Protein AF-A0AB36YSR2-F1 (afdb_monomer)

Nearest PDB structures (foldseek):
  7z7d-assembly1_F  TM=4.785E-01  e=8.555E-01  Gallus gallus
  3l5n-assembly1_B  TM=2.826E-01  e=1.260E+00  Homo sapiens

Radius of gyration: 44.87 Å; Cα contacts (8 Å, |Δi|>4): 237; chains: 1; bounding box: 98×58×146 Å

Solvent-accessible surface area (backbone atoms only — not comparable to full-atom values): 12487 Å² total; per-residue (Å²): 136,84,84,82,81,83,81,80,78,77,68,83,70,73,77,80,57,42,36,63,86,79,64,37,75,45,64,47,78,45,74,78,59,90,46,21,10,30,32,33,28,60,28,69,78,49,101,89,40,59,62,61,50,68,41,54,77,7,55,46,88,59,96,82,50,94,54,32,7,42,68,47,7,48,52,47,35,35,53,49,20,56,33,56,59,76,77,62,57,33,32,38,37,32,48,87,89,59,92,59,78,45,78,40,76,46,69,69,59,46,55,50,39,41,74,74,65,25,55,67,48,79,36,50,83,54,69,56,67,68,57,54,54,48,51,50,52,53,50,50,52,51,54,51,50,51,52,52,51,55,48,54,52,51,57,50,48,53,50,52,53,53,53,51,50,54,49,52,52,51,52,56,50,50,50,52,51,52,52,54,53,48,48,50,68,78,44,52,67,67,62,55,52,53,49,50,52,50,53,51,52,53,54,54,62,64,60,67,77,75,69,82,87,85,79,132

Mean predicted aligned error: 15.93 Å

Secondary structure (DSSP, 8-state):
-------------PPPPPPTTT----EEEEE-SSSEEEEEE--EEETTEE--PBPPPEEPSSTT-SSTTHHHHHHHHHHHHHHT-S--SEEEEE-TT-SPPEEES-HHHHHHHHHTT-EEEEE-S---HHHHHHHHHHHHHHHHHHHHHHHHHHHHHHHHHHHHHHHHHHHHHHHHHHHHHHHHHHS-HHHHHHHHHHHHHHHHHHHTT-------

Structure (mmCIF, N/CA/C/O backbone):
data_AF-A0AB36YSR2-F1
#
_entry.id   AF-A0AB36YSR2-F1
#
loop_
_atom_site.group_PDB
_atom_site.id
_atom_site.type_symbol
_atom_site.label_atom_id
_atom_site.label_alt_id
_atom_site.label_comp_id
_atom_site.label_asym_id
_atom_site.label_entity_id
_atom_site.label_seq_id
_atom_site.pdbx_PDB_ins_code
_atom_site.Cartn_x
_atom_site.Cartn_y
_atom_site.Cartn_z
_atom_site.occupancy
_atom_site.B_iso_or_equiv
_atom_site.auth_seq_id
_atom_site.auth_comp_id
_atom_site.auth_asym_id
_atom_site.auth_atom_id
_atom_site.pdbx_PDB_model_num
ATOM 1 N N . MET A 1 1 ? -13.433 -7.472 73.795 1.00 44.16 1 MET A N 1
ATOM 2 C CA . MET A 1 1 ? -13.263 -6.481 72.716 1.00 44.16 1 MET A CA 1
ATOM 3 C C . MET A 1 1 ? -13.155 -7.235 71.404 1.00 44.16 1 MET A C 1
ATOM 5 O O . MET A 1 1 ? -12.189 -7.974 71.264 1.00 44.16 1 MET A O 1
ATOM 9 N N . PRO A 1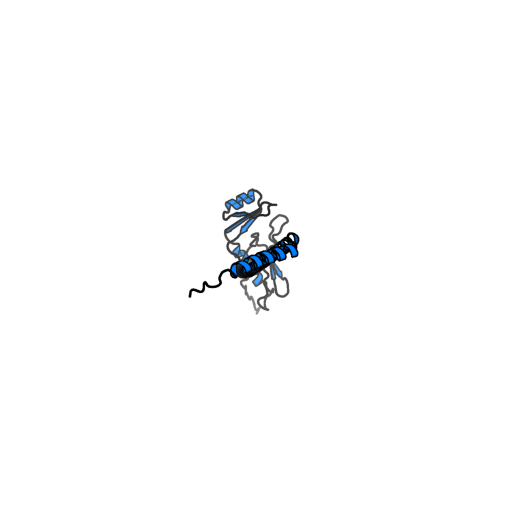 2 ? -14.131 -7.139 70.493 1.00 43.00 2 PRO A N 1
ATOM 10 C CA . PRO A 1 2 ? -13.959 -7.594 69.122 1.00 43.00 2 PRO A CA 1
ATOM 11 C C . PRO A 1 2 ? -13.411 -6.433 68.286 1.00 43.00 2 PRO A C 1
ATOM 13 O O . PRO A 1 2 ? -14.012 -5.363 68.234 1.00 43.00 2 PRO A O 1
ATOM 16 N N . THR A 1 3 ? -12.249 -6.624 67.673 1.00 39.53 3 THR A N 1
ATOM 17 C CA . THR A 1 3 ? -11.673 -5.691 66.702 1.00 39.53 3 THR A CA 1
ATOM 18 C C . THR A 1 3 ? -12.381 -5.877 65.365 1.00 39.53 3 THR A C 1
ATOM 20 O O . THR A 1 3 ? -12.126 -6.832 64.636 1.00 39.53 3 THR A O 1
ATOM 23 N N . GLU A 1 4 ? -13.290 -4.959 65.048 1.00 39.25 4 GLU A N 1
ATOM 24 C CA . GLU A 1 4 ? -13.809 -4.777 63.697 1.00 39.25 4 GLU A CA 1
ATOM 25 C C . GLU A 1 4 ? -12.696 -4.169 62.839 1.00 39.25 4 GLU A C 1
ATOM 27 O O . GLU A 1 4 ? -12.363 -2.996 62.980 1.00 39.25 4 GLU A O 1
ATOM 32 N N . ASN A 1 5 ? -12.097 -4.967 61.956 1.00 40.00 5 ASN A N 1
ATOM 33 C CA . ASN A 1 5 ? -11.219 -4.451 60.911 1.00 40.00 5 ASN A CA 1
ATOM 34 C C . ASN A 1 5 ? -11.971 -4.504 59.581 1.00 40.00 5 ASN A C 1
ATOM 36 O O . ASN A 1 5 ? -11.771 -5.391 58.754 1.00 40.00 5 ASN A O 1
ATOM 40 N N . ARG A 1 6 ? -12.914 -3.575 59.411 1.00 45.41 6 ARG A N 1
ATOM 41 C CA . ARG A 1 6 ? -13.623 -3.365 58.147 1.00 45.41 6 ARG A CA 1
ATOM 42 C C . ARG A 1 6 ? -12.824 -2.368 57.310 1.00 45.41 6 ARG A C 1
ATOM 44 O O . ARG A 1 6 ? -13.206 -1.209 57.176 1.00 45.41 6 ARG A O 1
ATOM 51 N N . SER A 1 7 ? -11.687 -2.821 56.783 1.00 40.12 7 SER A N 1
ATOM 52 C CA . SER A 1 7 ? -10.905 -2.045 55.819 1.00 40.12 7 SER A CA 1
ATOM 53 C C . SER A 1 7 ? -11.664 -2.021 54.491 1.00 40.12 7 SER A C 1
ATOM 55 O O . SER A 1 7 ? -11.632 -2.976 53.722 1.00 40.12 7 SER A O 1
ATOM 57 N N . SER A 1 8 ? -12.436 -0.957 54.275 1.00 50.22 8 SER A N 1
ATOM 58 C CA . SER A 1 8 ? -13.163 -0.702 53.030 1.00 50.22 8 SER A CA 1
ATOM 59 C C . SER A 1 8 ? -12.263 0.112 52.103 1.00 50.22 8 SER A C 1
ATOM 61 O O . SER A 1 8 ? -12.487 1.302 51.912 1.00 50.22 8 SER A O 1
ATOM 63 N N . ASN A 1 9 ? -11.222 -0.520 51.561 1.00 38.12 9 ASN A N 1
ATOM 64 C CA . ASN A 1 9 ? -10.514 0.008 50.398 1.00 38.12 9 ASN A CA 1
ATOM 65 C C . ASN A 1 9 ? -11.194 -0.553 49.152 1.00 38.12 9 ASN A C 1
ATOM 67 O O . ASN A 1 9 ? -10.730 -1.512 48.545 1.00 38.12 9 ASN A O 1
ATOM 71 N N . THR A 1 10 ? -12.333 0.035 48.798 1.00 41.19 10 THR A N 1
ATOM 72 C CA . THR A 1 10 ? -12.874 -0.091 47.447 1.00 41.19 10 THR A CA 1
ATOM 73 C C . THR A 1 10 ? -12.000 0.788 46.557 1.00 41.19 10 THR A C 1
ATOM 75 O O . THR A 1 10 ? -12.311 1.955 46.319 1.00 41.19 10 THR A O 1
ATOM 78 N N . GLU A 1 11 ? -10.843 0.264 46.151 1.00 43.44 11 GLU A N 1
ATOM 79 C CA . GLU A 1 11 ? -10.101 0.824 45.027 1.00 43.44 11 GLU A CA 1
ATOM 80 C C . GLU A 1 11 ? -11.072 0.947 43.853 1.00 43.44 11 GLU A C 1
ATOM 82 O O . GLU A 1 11 ? -11.851 0.033 43.572 1.00 43.44 11 GLU A O 1
ATOM 87 N N . MET A 1 12 ? -11.089 2.119 43.221 1.00 37.69 12 MET A N 1
ATOM 88 C CA . MET A 1 12 ? -11.917 2.395 42.055 1.00 37.69 12 MET A CA 1
ATOM 89 C C . MET A 1 12 ? -11.403 1.571 40.872 1.00 37.69 12 MET A C 1
ATOM 91 O O . MET A 1 12 ? -10.732 2.089 39.981 1.00 37.69 12 MET A O 1
ATOM 95 N N . VAL A 1 13 ? -11.716 0.278 40.859 1.00 51.97 13 VAL A N 1
ATOM 96 C CA . VAL A 1 13 ? -11.669 -0.529 39.649 1.00 51.97 13 VAL A CA 1
ATOM 97 C C . VAL A 1 13 ? -12.640 0.147 38.696 1.00 51.97 13 VAL A C 1
ATOM 99 O O . VAL A 1 13 ? -13.845 0.150 38.942 1.00 51.97 13 VAL A O 1
ATOM 102 N N . SER A 1 14 ? -12.110 0.804 37.663 1.00 62.41 14 SER A N 1
ATOM 103 C CA . SER A 1 14 ? -12.942 1.440 36.644 1.00 62.41 14 SER A CA 1
ATOM 104 C C . SER A 1 14 ? -13.938 0.399 36.148 1.00 62.41 14 SER A C 1
ATOM 106 O O . SER A 1 14 ? -13.523 -0.665 35.687 1.00 62.41 14 SER A O 1
ATOM 108 N N . GLU A 1 15 ? -15.235 0.673 36.294 1.00 82.38 15 GLU A N 1
ATOM 109 C CA . GLU A 1 15 ? -16.269 -0.236 35.811 1.00 82.38 15 GLU A CA 1
ATOM 110 C C . GLU A 1 15 ? -15.996 -0.536 34.329 1.00 82.38 15 GLU A C 1
ATOM 112 O O . GLU A 1 15 ? -15.703 0.362 33.531 1.00 82.38 15 GLU A O 1
ATOM 117 N N . LEU A 1 16 ? -15.993 -1.823 33.975 1.00 90.00 16 LEU A N 1
ATOM 118 C CA . LEU A 1 16 ? -15.805 -2.262 32.597 1.00 90.00 16 LEU A CA 1
ATOM 119 C C . LEU A 1 16 ? -16.912 -1.653 31.739 1.00 90.00 16 LEU A C 1
ATOM 121 O O . LEU A 1 16 ? -18.092 -1.794 32.049 1.00 90.00 16 LEU A O 1
ATOM 125 N N . LEU A 1 17 ? -16.543 -0.985 30.653 1.00 90.88 17 LEU A N 1
ATOM 126 C CA . LEU A 1 17 ? -17.505 -0.451 29.701 1.00 90.88 17 LEU A CA 1
ATOM 127 C C . LEU A 1 17 ? -18.078 -1.573 28.820 1.00 90.88 17 LEU A C 1
ATOM 129 O O . LEU A 1 17 ? -17.401 -2.590 28.609 1.00 90.88 17 LEU A O 1
ATOM 133 N N . PRO A 1 18 ? -19.300 -1.392 28.278 1.00 91.06 18 PRO A N 1
ATOM 134 C CA . PRO A 1 18 ? -19.888 -2.353 27.359 1.00 91.06 18 PRO A CA 1
ATOM 135 C C . PRO A 1 18 ? -18.971 -2.632 26.168 1.00 91.06 18 PRO A C 1
ATOM 137 O O . PRO A 1 18 ? -18.173 -1.786 25.754 1.00 91.06 18 PRO A O 1
ATOM 140 N N . CYS A 1 19 ? -19.112 -3.817 25.586 1.00 89.56 19 CYS A N 1
ATOM 141 C CA . CYS A 1 19 ? -18.318 -4.227 24.441 1.00 89.56 19 CYS A CA 1
ATOM 142 C C . CYS A 1 19 ? -18.451 -3.238 23.267 1.00 89.56 19 CYS A C 1
ATOM 144 O O . CYS A 1 19 ? -19.571 -3.017 22.804 1.00 89.56 19 CYS A O 1
ATOM 146 N N . PRO A 1 20 ? -17.339 -2.706 22.715 1.00 85.44 20 PRO A N 1
ATOM 147 C CA . PRO A 1 20 ? -17.377 -1.762 21.591 1.00 85.44 20 PRO A CA 1
ATOM 148 C C . PRO A 1 20 ? -17.981 -2.335 20.303 1.00 85.44 20 PRO A C 1
ATOM 150 O O . PRO A 1 20 ? -18.273 -1.585 19.378 1.00 85.44 20 PRO A O 1
ATOM 153 N N . PHE A 1 21 ? -18.126 -3.659 20.215 1.00 84.62 21 PHE A N 1
ATOM 154 C CA . PHE A 1 21 ? -18.559 -4.344 18.998 1.00 84.62 21 PHE A CA 1
ATOM 155 C C . PHE A 1 21 ? -20.029 -4.764 19.036 1.00 84.62 21 PHE A C 1
ATOM 157 O O . PHE A 1 21 ? -20.717 -4.658 18.027 1.00 84.62 21 PHE A O 1
ATOM 164 N N . CYS A 1 22 ? -20.519 -5.248 20.182 1.00 86.31 22 CYS A N 1
ATOM 165 C CA . CYS A 1 22 ? -21.898 -5.732 20.319 1.00 86.31 22 CYS A CA 1
ATOM 166 C C . CYS A 1 22 ? -22.730 -4.969 21.361 1.00 86.31 22 CYS A C 1
ATOM 168 O O . CYS A 1 22 ? -23.918 -5.248 21.503 1.00 86.31 22 CYS A O 1
ATOM 170 N N . GLY A 1 23 ? -22.126 -4.044 22.114 1.00 87.19 23 GLY A N 1
ATOM 171 C CA . GLY A 1 23 ? -22.789 -3.259 23.159 1.00 87.19 23 GLY A CA 1
ATOM 172 C C . GLY A 1 23 ? -23.185 -4.045 24.414 1.00 87.19 23 GLY A C 1
ATOM 173 O O . GLY A 1 23 ? -23.775 -3.468 25.322 1.00 87.19 23 GLY A O 1
ATOM 174 N N . GLN A 1 24 ? -22.882 -5.345 24.488 1.00 88.50 24 GLN A N 1
ATOM 175 C CA . GLN A 1 24 ? -23.205 -6.182 25.644 1.00 88.50 24 GLN A CA 1
ATOM 176 C C . GLN A 1 24 ? -22.222 -5.951 26.795 1.00 88.50 24 GLN A C 1
ATOM 178 O O . GLN A 1 24 ? -21.042 -5.670 26.579 1.00 88.50 24 GLN A O 1
ATOM 183 N N . GLN A 1 25 ? -22.712 -6.124 28.020 1.00 89.06 25 GLN A N 1
ATOM 184 C CA . GLN A 1 25 ? -21.940 -5.963 29.258 1.00 89.06 25 GLN A CA 1
ATOM 185 C C . GLN A 1 25 ? -21.370 -7.293 29.782 1.00 89.06 25 GLN A C 1
ATOM 187 O O . GLN A 1 25 ? -20.682 -7.318 30.797 1.00 89.06 25 GLN A O 1
ATOM 192 N N . ASP A 1 26 ? -21.664 -8.400 29.099 1.00 90.88 26 ASP A N 1
ATOM 193 C CA . ASP A 1 26 ? -21.155 -9.720 29.453 1.00 90.88 26 ASP A CA 1
ATOM 194 C C . ASP A 1 26 ? -19.709 -9.866 28.958 1.00 90.88 26 ASP A C 1
ATOM 196 O O . ASP A 1 26 ? -19.449 -10.044 27.759 1.00 90.88 26 ASP A O 1
ATOM 200 N N . VAL A 1 27 ? -18.765 -9.676 29.879 1.00 90.69 27 VAL A N 1
ATOM 201 C CA . VAL A 1 27 ? -17.321 -9.682 29.636 1.00 90.69 27 VAL A CA 1
ATOM 202 C C . VAL A 1 27 ? -16.608 -10.483 30.722 1.00 90.69 27 VAL A C 1
ATOM 204 O O . VAL A 1 27 ? -16.893 -10.353 31.911 1.00 90.69 27 VAL A O 1
ATOM 207 N N . LEU A 1 28 ? -15.641 -11.289 30.302 1.00 93.50 28 LEU A N 1
ATOM 208 C CA . LEU A 1 28 ? -14.731 -12.038 31.158 1.00 93.50 28 LEU A CA 1
ATOM 209 C C . LEU A 1 28 ? -13.350 -11.383 31.105 1.00 93.50 28 LEU A C 1
ATOM 211 O O . LEU A 1 28 ? -12.898 -11.003 30.028 1.00 93.50 28 LEU A O 1
ATOM 215 N N . ILE A 1 29 ? -12.656 -11.290 32.240 1.00 94.56 29 ILE A N 1
ATOM 216 C CA . ILE A 1 29 ? -11.218 -11.001 32.245 1.00 94.56 29 ILE A CA 1
ATOM 217 C C . ILE A 1 29 ? -10.477 -12.316 32.467 1.00 94.56 29 ILE A C 1
ATOM 219 O O . ILE A 1 29 ? -10.611 -12.932 33.522 1.00 94.56 29 ILE A O 1
ATOM 223 N N . GLU A 1 30 ? -9.697 -12.738 31.482 1.00 95.12 30 GLU A N 1
ATOM 224 C CA . GLU A 1 30 ? -8.918 -13.970 31.527 1.00 95.12 30 GLU A CA 1
ATOM 225 C C . GLU A 1 30 ? -7.437 -13.654 31.749 1.00 95.12 30 GLU A C 1
ATOM 227 O O . GLU A 1 30 ? -6.881 -12.742 31.134 1.00 95.12 30 GLU A O 1
ATOM 232 N N . ARG A 1 31 ? -6.793 -14.407 32.642 1.00 94.75 31 ARG A N 1
ATOM 233 C CA . ARG A 1 31 ? -5.340 -14.370 32.823 1.00 94.75 31 ARG A CA 1
ATOM 234 C C . ARG A 1 31 ? -4.691 -15.220 31.731 1.00 94.75 31 ARG A C 1
ATOM 236 O O . ARG A 1 31 ? -5.009 -16.402 31.628 1.00 94.75 31 ARG A O 1
ATOM 243 N N . LEU A 1 32 ? -3.789 -14.634 30.946 1.00 91.69 32 LEU A N 1
ATOM 244 C CA . LEU A 1 32 ? -3.111 -15.333 29.848 1.00 91.69 32 LEU A CA 1
ATOM 245 C C . LEU A 1 32 ? -1.865 -16.080 30.329 1.00 91.69 32 LEU A C 1
ATOM 247 O O . LEU A 1 32 ? -1.654 -17.240 29.983 1.00 91.69 32 LEU A O 1
ATOM 251 N N . ASP A 1 33 ? -1.046 -15.413 31.133 1.00 90.62 33 ASP A N 1
ATOM 252 C CA . ASP A 1 33 ? 0.238 -15.905 31.622 1.00 90.62 33 ASP A CA 1
ATOM 253 C C . ASP A 1 33 ? 0.539 -15.333 33.020 1.00 90.62 33 ASP A C 1
ATOM 255 O O . ASP A 1 33 ? -0.360 -14.933 33.769 1.00 90.62 33 ASP A O 1
ATOM 259 N N . ASN A 1 34 ? 1.805 -15.374 33.440 1.00 90.31 34 ASN A N 1
ATOM 260 C CA . ASN A 1 34 ? 2.171 -14.941 34.782 1.00 90.31 34 ASN A CA 1
ATOM 261 C C . ASN A 1 34 ? 2.096 -13.424 34.966 1.00 90.31 34 ASN A C 1
ATOM 263 O O . ASN A 1 34 ? 1.961 -12.999 36.110 1.00 90.31 34 ASN A O 1
ATOM 267 N N . ASP A 1 35 ? 2.138 -12.653 33.884 1.00 94.25 35 ASP A N 1
ATOM 268 C CA . ASP A 1 35 ? 2.298 -11.205 33.872 1.00 94.25 35 ASP A CA 1
ATOM 269 C C . ASP A 1 35 ? 1.268 -10.474 32.998 1.00 94.25 35 ASP A C 1
ATOM 271 O O . ASP A 1 35 ? 1.375 -9.261 32.843 1.00 94.25 35 ASP A O 1
ATOM 275 N N . ALA A 1 36 ? 0.250 -11.150 32.463 1.00 95.50 36 ALA A N 1
ATOM 276 C CA . ALA A 1 36 ? -0.732 -10.520 31.593 1.00 95.50 36 ALA A CA 1
ATOM 277 C C . ALA A 1 36 ? -2.160 -11.077 31.696 1.00 95.50 36 ALA A C 1
ATOM 279 O O . ALA A 1 36 ? -2.426 -12.238 32.029 1.00 95.50 36 ALA A O 1
ATOM 280 N N . SER A 1 37 ? -3.104 -10.211 31.330 1.00 96.50 37 SER A N 1
ATOM 281 C CA . SER A 1 37 ? -4.538 -10.488 31.279 1.00 96.50 37 SER A CA 1
ATOM 282 C C . SER A 1 37 ? -5.189 -9.879 30.038 1.00 96.50 37 SER A C 1
ATOM 284 O O . SER A 1 37 ? -4.657 -8.960 29.415 1.00 96.50 37 SER A O 1
ATOM 286 N N . VAL A 1 38 ? -6.372 -10.371 29.680 1.00 96.31 38 VAL A N 1
ATOM 287 C CA . VAL A 1 38 ? -7.160 -9.898 28.537 1.00 96.31 38 VAL A CA 1
ATOM 288 C C . VAL A 1 38 ? -8.644 -9.842 28.886 1.00 96.31 38 VAL A C 1
ATOM 290 O O . VAL A 1 38 ? -9.136 -10.646 29.669 1.00 96.31 38 VAL A O 1
ATOM 293 N N . VAL A 1 39 ? -9.372 -8.895 28.295 1.00 95.81 39 VAL A N 1
ATOM 294 C CA . VAL A 1 39 ? -10.839 -8.818 28.389 1.00 95.81 39 VAL A CA 1
ATOM 295 C C . VAL A 1 39 ? -11.460 -9.517 27.178 1.00 95.81 39 VAL A C 1
ATOM 297 O O . VAL A 1 39 ? -11.039 -9.264 26.054 1.00 95.81 39 VAL A O 1
ATOM 300 N N . ILE A 1 40 ? -12.462 -10.370 27.374 1.00 95.25 40 ILE A N 1
ATOM 301 C CA . ILE A 1 40 ? -13.147 -11.128 26.319 1.00 95.25 40 ILE A CA 1
ATOM 302 C C . ILE A 1 40 ? -14.654 -10.931 26.468 1.00 95.25 40 ILE A C 1
ATOM 304 O O . ILE A 1 40 ? -15.222 -11.218 27.518 1.00 95.25 40 ILE A O 1
ATOM 308 N N . CYS A 1 41 ? -15.332 -10.475 25.416 1.00 94.62 41 CYS A N 1
ATOM 309 C CA . CYS A 1 41 ? -16.789 -10.367 25.429 1.00 94.62 41 CYS A CA 1
ATOM 310 C C . CYS A 1 41 ? -17.465 -11.730 25.236 1.00 94.62 41 CYS A C 1
ATOM 312 O O . CYS A 1 41 ? -17.194 -12.431 24.266 1.00 94.62 41 CYS A O 1
ATOM 314 N N . GLN A 1 42 ? -18.407 -12.063 26.116 1.00 94.00 42 GLN A N 1
ATOM 315 C CA . GLN A 1 42 ? -19.238 -13.270 26.043 1.00 94.00 42 GLN A CA 1
ATOM 316 C C . GLN A 1 42 ? -20.682 -12.983 25.610 1.00 94.00 42 GLN A C 1
ATOM 318 O O . GLN A 1 42 ? -21.472 -13.906 25.427 1.00 94.00 42 GLN A O 1
ATOM 323 N N . GLY A 1 43 ? -21.013 -11.713 25.360 1.00 91.94 43 GLY A N 1
ATOM 324 C CA . GLY A 1 43 ? -22.350 -11.294 24.956 1.00 91.94 43 GLY A CA 1
ATOM 325 C C . GLY A 1 43 ? -22.870 -12.029 23.720 1.00 91.94 43 GLY A C 1
ATOM 326 O O . GLY A 1 43 ? -22.190 -12.104 22.693 1.00 91.94 43 GLY A O 1
ATOM 327 N N . LEU A 1 44 ? -24.100 -12.533 23.816 1.00 91.38 44 LEU A N 1
ATOM 328 C CA . LEU A 1 44 ? -24.784 -13.232 22.732 1.00 91.38 44 LEU A CA 1
ATOM 329 C C . LEU A 1 44 ? -25.220 -12.248 21.637 1.00 91.38 44 LEU A C 1
ATOM 331 O O . LEU A 1 44 ? -25.922 -11.273 21.904 1.00 91.38 44 LEU A O 1
ATOM 335 N N . THR A 1 45 ? -24.827 -12.521 20.394 1.00 87.50 45 THR A N 1
ATOM 336 C CA . THR A 1 45 ? -25.235 -11.767 19.193 1.00 87.50 45 THR A CA 1
ATOM 337 C C . THR A 1 45 ? -26.335 -12.477 18.402 1.00 87.50 45 THR A C 1
ATOM 339 O O . THR A 1 45 ? -26.902 -11.901 17.477 1.00 87.50 45 THR A O 1
ATOM 342 N N . GLY A 1 46 ? -26.674 -13.708 18.788 1.00 84.44 46 GLY A N 1
ATOM 343 C CA . GLY A 1 46 ? -27.754 -14.509 18.222 1.00 84.44 46 GLY A CA 1
ATOM 344 C C . GLY A 1 46 ? -28.068 -15.731 19.096 1.00 84.44 46 GLY A C 1
ATOM 345 O O . GLY A 1 46 ? -27.451 -15.909 20.145 1.00 84.44 46 GLY A O 1
ATOM 346 N N . PRO A 1 47 ? -29.004 -16.606 18.681 1.00 82.25 47 PRO A N 1
ATOM 347 C CA . PRO A 1 47 ? -29.432 -17.764 19.478 1.00 82.25 47 PRO A CA 1
ATOM 348 C C . PRO A 1 47 ? -28.306 -18.744 19.845 1.00 82.25 47 PRO A C 1
ATOM 350 O O . PRO A 1 47 ? -28.386 -19.413 20.873 1.00 82.25 47 PRO A O 1
ATOM 353 N N . HIS A 1 48 ? -27.264 -18.829 19.012 1.00 87.38 48 HIS A N 1
ATOM 354 C CA . HIS A 1 48 ? -26.123 -19.735 19.185 1.00 87.38 48 HIS A CA 1
ATOM 355 C C . HIS A 1 48 ? -24.779 -19.062 18.862 1.00 87.38 48 HIS A C 1
ATOM 357 O O . HIS A 1 48 ? -23.806 -19.741 18.548 1.00 87.38 48 HIS A O 1
ATOM 363 N N . GLU A 1 49 ? -24.727 -17.730 18.906 1.00 86.25 49 GLU A N 1
ATOM 364 C CA . GLU A 1 49 ? -23.545 -16.951 18.533 1.00 86.25 49 GLU A CA 1
ATOM 365 C C . GLU A 1 49 ? -23.174 -15.998 19.669 1.00 86.25 49 GLU A C 1
ATOM 367 O O . GLU A 1 49 ? -24.026 -15.261 20.168 1.00 86.25 49 GLU A O 1
ATOM 372 N N . ALA A 1 50 ? -21.902 -16.018 20.067 1.00 90.25 50 ALA A N 1
ATOM 373 C CA . ALA A 1 50 ? -21.319 -15.101 21.040 1.00 90.25 50 ALA A CA 1
ATOM 374 C C . ALA A 1 50 ? -20.332 -14.163 20.340 1.00 90.25 50 ALA A C 1
ATOM 376 O O . ALA A 1 50 ? -19.696 -14.537 19.355 1.00 90.25 50 ALA A O 1
ATOM 377 N N . CYS A 1 51 ? -20.185 -12.950 20.869 1.00 90.50 51 CYS A N 1
ATOM 378 C CA . CYS A 1 51 ? -19.328 -11.928 20.282 1.00 90.50 51 CYS A CA 1
ATOM 379 C C . CYS A 1 51 ? -17.851 -12.342 20.265 1.00 90.50 51 CYS A C 1
ATOM 381 O O . CYS A 1 51 ? -17.187 -12.174 19.245 1.00 90.50 51 CYS A O 1
ATOM 383 N N . LEU A 1 52 ? -17.339 -12.868 21.386 1.00 92.12 52 LEU A N 1
ATOM 384 C CA . LEU A 1 52 ? -15.947 -13.310 21.561 1.00 92.12 52 LEU A CA 1
ATOM 385 C C . LEU A 1 52 ? -14.898 -12.250 21.198 1.00 92.12 52 LEU A C 1
ATOM 387 O O . LEU A 1 52 ? -13.740 -12.572 20.937 1.00 92.12 52 LEU A O 1
ATOM 391 N N . ALA A 1 53 ? -15.283 -10.973 21.176 1.00 89.38 53 ALA A N 1
ATOM 392 C CA . ALA A 1 53 ? -14.349 -9.897 20.912 1.00 89.38 53 ALA A CA 1
ATOM 393 C C . ALA A 1 53 ? -13.327 -9.812 22.046 1.00 89.38 53 ALA A C 1
ATOM 395 O O . ALA A 1 53 ? -13.691 -9.578 23.201 1.00 89.38 53 ALA A O 1
ATOM 396 N N . CYS A 1 54 ? -12.054 -9.967 21.693 1.00 92.69 54 CYS A N 1
ATOM 397 C CA . CYS A 1 54 ? -10.942 -9.844 22.624 1.00 92.69 54 CYS A CA 1
ATOM 398 C C . CYS A 1 54 ? -10.396 -8.410 22.642 1.00 92.69 54 CYS A C 1
ATOM 400 O O . CYS A 1 54 ? -10.188 -7.766 21.605 1.00 92.69 54 CYS A O 1
ATOM 402 N N . GLY A 1 55 ? -10.154 -7.916 23.847 1.00 90.75 55 GLY A N 1
ATOM 403 C CA . GLY A 1 55 ? -9.468 -6.669 24.117 1.00 90.75 55 GLY A CA 1
ATOM 404 C C . GLY A 1 55 ? -7.962 -6.769 23.889 1.00 90.75 55 GLY A C 1
ATOM 405 O O . GLY A 1 55 ? -7.424 -7.857 23.675 1.00 90.75 55 GLY A O 1
ATOM 406 N N . PRO A 1 56 ? -7.258 -5.631 23.939 1.00 91.56 56 PRO A N 1
ATOM 407 C CA . PRO A 1 56 ? -5.807 -5.625 24.048 1.00 91.56 56 PRO A CA 1
ATOM 408 C C . PRO A 1 56 ? -5.335 -6.356 25.314 1.00 91.56 56 PRO A C 1
ATOM 410 O O . PRO A 1 56 ? -6.029 -6.362 26.333 1.00 91.56 56 PRO A O 1
ATOM 413 N N . VAL A 1 57 ? -4.138 -6.938 25.248 1.00 94.69 57 VAL A N 1
ATOM 414 C CA . VAL A 1 57 ? -3.497 -7.587 26.396 1.00 94.69 57 VAL A CA 1
ATOM 415 C C . VAL A 1 57 ? -2.949 -6.517 27.337 1.00 94.69 57 VAL A C 1
ATOM 417 O O . VAL A 1 57 ? -2.152 -5.671 26.928 1.00 94.69 57 VAL A O 1
ATOM 420 N N . GLY A 1 58 ? -3.383 -6.551 28.592 1.00 94.56 58 GLY A N 1
ATOM 421 C CA . GLY A 1 58 ? -2.803 -5.759 29.665 1.00 94.56 58 GLY A CA 1
ATOM 422 C C . GLY A 1 58 ? -1.657 -6.521 30.309 1.00 94.56 58 GLY A C 1
ATOM 423 O O . GLY A 1 58 ? -1.838 -7.669 30.697 1.00 94.56 58 GLY A O 1
ATOM 424 N N . VAL A 1 59 ? -0.496 -5.881 30.420 1.00 95.31 59 VAL A N 1
ATOM 425 C CA . VAL A 1 59 ? 0.687 -6.424 31.105 1.00 95.31 59 VAL A CA 1
ATOM 426 C C . VAL A 1 59 ? 0.764 -5.825 32.507 1.00 95.31 59 VAL A C 1
ATOM 428 O O . VAL A 1 59 ? 0.364 -4.673 32.706 1.00 95.31 59 VAL A O 1
ATOM 431 N N . ALA A 1 60 ? 1.2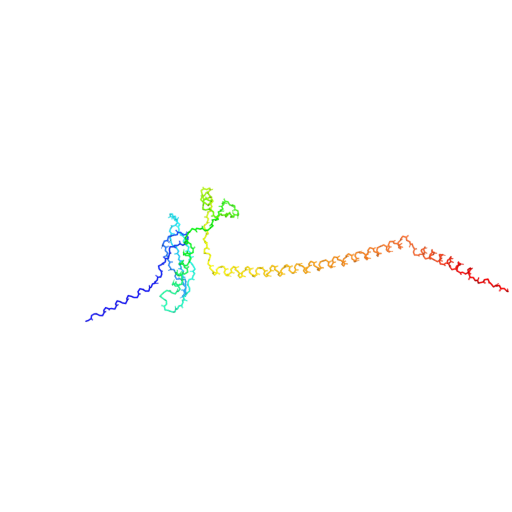63 -6.608 33.458 1.00 94.00 60 ALA A N 1
ATOM 432 C CA . ALA A 1 60 ? 1.468 -6.226 34.842 1.00 94.00 60 ALA A CA 1
ATOM 433 C C . ALA A 1 60 ? 2.300 -4.947 34.936 1.00 94.00 60 ALA A C 1
ATOM 435 O O . ALA A 1 60 ? 3.331 -4.786 34.279 1.00 94.00 60 ALA A O 1
ATOM 436 N N . GLN A 1 61 ? 1.830 -4.024 35.760 1.00 91.88 61 GLN A N 1
ATOM 437 C CA . GLN A 1 61 ? 2.456 -2.736 36.014 1.00 91.88 61 GLN A CA 1
ATOM 438 C C . GLN A 1 61 ? 3.241 -2.744 37.327 1.00 91.88 61 GLN A C 1
ATOM 440 O O . GLN A 1 61 ? 4.188 -1.968 37.471 1.00 91.88 61 GLN A O 1
ATOM 445 N N . ASN A 1 62 ? 2.871 -3.603 38.281 1.00 90.06 62 ASN A N 1
ATOM 446 C CA . ASN A 1 62 ? 3.587 -3.788 39.541 1.00 90.06 62 ASN A CA 1
ATOM 447 C C . ASN A 1 62 ? 3.428 -5.213 40.119 1.00 90.06 62 ASN A C 1
ATOM 449 O O . ASN A 1 62 ? 2.547 -5.970 39.726 1.00 90.06 62 ASN A O 1
ATOM 453 N N . GLU A 1 63 ? 4.299 -5.583 41.065 1.00 84.69 63 GLU A N 1
ATOM 454 C CA . GLU A 1 63 ? 4.345 -6.930 41.669 1.00 84.69 63 GLU A CA 1
ATOM 455 C C . GLU A 1 63 ? 3.195 -7.224 42.656 1.00 84.69 63 GLU A C 1
ATOM 457 O O . GLU A 1 63 ? 3.047 -8.361 43.098 1.00 84.69 63 GLU A O 1
ATOM 462 N N . GLY A 1 64 ? 2.401 -6.215 43.033 1.00 86.69 64 GLY A N 1
ATOM 463 C CA . GLY A 1 64 ? 1.333 -6.328 44.032 1.00 86.69 64 GLY A CA 1
ATOM 464 C C . GLY A 1 64 ? -0.057 -6.606 43.455 1.00 86.69 64 GLY A C 1
ATOM 465 O O . GLY A 1 64 ? -1.021 -6.641 44.216 1.00 86.69 64 GLY A O 1
ATOM 466 N N . GLU A 1 65 ? -0.179 -6.770 42.137 1.00 88.62 65 GLU A N 1
ATOM 467 C CA . GLU A 1 65 ? -1.464 -6.979 41.467 1.00 88.62 65 GLU A CA 1
ATOM 468 C C . GLU A 1 65 ? -2.083 -8.336 41.833 1.00 88.62 65 GLU A C 1
ATOM 470 O O . GLU A 1 65 ? -1.449 -9.382 41.685 1.00 88.62 65 GLU A O 1
ATOM 475 N N . GLU A 1 66 ? -3.352 -8.334 42.261 1.00 87.94 66 GLU A N 1
ATOM 476 C CA . GLU A 1 66 ? -4.101 -9.565 42.568 1.00 87.94 66 GLU A CA 1
ATOM 477 C C . GLU A 1 66 ? -4.203 -10.481 41.338 1.00 87.94 66 GLU A C 1
ATOM 479 O O . GLU A 1 66 ? -4.008 -11.696 41.424 1.00 87.94 66 GLU A O 1
ATOM 484 N N . GLN A 1 67 ? -4.449 -9.879 40.172 1.00 91.56 67 GLN A N 1
ATOM 485 C CA . GLN A 1 67 ? -4.346 -10.528 38.874 1.00 91.56 67 GLN A CA 1
ATOM 486 C C . GLN A 1 67 ? -3.422 -9.696 37.969 1.00 91.56 67 GLN A C 1
ATOM 488 O O . GLN A 1 67 ? -3.814 -8.602 37.555 1.00 91.56 67 GLN A O 1
ATOM 493 N N . PRO A 1 68 ? -2.234 -10.217 37.618 1.00 94.50 68 PRO A N 1
ATOM 494 C CA . PRO A 1 68 ? -1.265 -9.511 36.785 1.00 94.50 68 PRO A CA 1
ATOM 495 C C . PRO A 1 68 ? -1.854 -9.031 35.451 1.00 94.50 68 PRO A C 1
ATOM 497 O O . PRO A 1 68 ? -2.458 -9.799 34.698 1.00 94.50 68 PRO A O 1
ATOM 500 N N . GLY A 1 69 ? -1.708 -7.740 35.171 1.00 94.12 69 GLY A N 1
ATOM 501 C CA . GLY A 1 69 ? -2.148 -7.072 33.951 1.00 94.12 69 GLY A CA 1
ATOM 502 C C . GLY A 1 69 ? -3.648 -6.788 33.863 1.00 94.12 69 GLY A C 1
ATOM 503 O O . GLY A 1 69 ? -4.098 -6.224 32.862 1.00 94.12 69 GLY A O 1
ATOM 504 N N . ARG A 1 70 ? -4.440 -7.144 34.886 1.00 94.06 70 ARG A N 1
ATOM 505 C CA . ARG A 1 70 ? -5.904 -6.985 34.886 1.00 94.06 70 ARG A CA 1
ATOM 506 C C . ARG A 1 70 ? -6.323 -5.537 34.675 1.00 94.06 70 ARG A C 1
ATOM 508 O O . ARG A 1 70 ? -7.098 -5.251 33.764 1.00 94.06 70 ARG A O 1
ATOM 515 N N . ASP A 1 71 ? -5.813 -4.628 35.496 1.00 92.62 71 ASP A N 1
ATOM 516 C CA . ASP A 1 71 ? -6.253 -3.233 35.464 1.00 92.62 71 ASP A CA 1
ATOM 517 C C . ASP A 1 71 ? -5.831 -2.552 34.166 1.00 92.62 71 ASP A C 1
ATOM 519 O O . ASP A 1 71 ? -6.610 -1.801 33.576 1.00 92.62 71 ASP A O 1
ATOM 523 N N . LYS A 1 72 ? -4.656 -2.916 33.634 1.00 93.12 72 LYS A N 1
ATOM 524 C CA . LYS A 1 72 ? -4.227 -2.441 32.319 1.00 93.12 72 LYS A CA 1
ATOM 525 C C . LYS A 1 72 ? -5.117 -2.972 31.194 1.00 93.12 72 LYS A C 1
ATOM 527 O O . LYS A 1 72 ? -5.434 -2.227 30.268 1.00 93.12 72 LYS A O 1
ATOM 532 N N . ALA A 1 73 ? -5.553 -4.229 31.266 1.00 93.94 73 ALA A N 1
ATOM 533 C CA . ALA A 1 73 ? -6.475 -4.803 30.288 1.00 93.94 73 ALA A CA 1
ATOM 534 C C . ALA A 1 73 ? -7.837 -4.087 30.317 1.00 93.94 73 ALA A C 1
ATOM 536 O O . ALA A 1 73 ? -8.389 -3.775 29.261 1.00 93.94 73 ALA A O 1
ATOM 537 N N . VAL A 1 74 ? -8.344 -3.760 31.512 1.00 93.38 74 VAL A N 1
ATOM 538 C CA . VAL A 1 74 ? -9.580 -2.977 31.692 1.00 93.38 74 VAL A CA 1
ATOM 539 C C . VAL A 1 74 ? -9.424 -1.559 31.146 1.00 93.38 74 VAL A C 1
ATOM 541 O O . VAL A 1 74 ? -10.283 -1.100 30.399 1.00 93.38 74 VAL A O 1
ATOM 544 N N . GLU A 1 75 ? -8.324 -0.870 31.456 1.00 91.94 75 GLU A N 1
ATOM 545 C CA . GLU A 1 75 ? -8.032 0.476 30.946 1.00 91.94 75 GLU A CA 1
ATOM 546 C C . GLU A 1 75 ? -8.016 0.506 29.409 1.00 91.94 75 GLU A C 1
ATOM 548 O O . GLU A 1 75 ? -8.645 1.367 28.788 1.00 91.94 75 GLU A O 1
ATOM 553 N N . LEU A 1 76 ? -7.333 -0.455 28.781 1.00 90.75 76 LEU A N 1
ATOM 554 C CA . LEU A 1 76 ? -7.241 -0.563 27.325 1.00 90.75 76 LEU A CA 1
ATOM 555 C C . LEU A 1 76 ? -8.590 -0.926 26.691 1.00 90.75 76 LEU A C 1
ATOM 557 O O . LEU A 1 76 ? -8.966 -0.347 25.669 1.00 90.75 76 LEU A O 1
ATOM 561 N N . TRP A 1 77 ? -9.344 -1.845 27.304 1.00 91.94 77 TRP A N 1
ATOM 562 C CA . TRP A 1 77 ? -10.705 -2.169 26.877 1.00 91.94 77 TRP A CA 1
ATOM 563 C C . TRP A 1 77 ? -11.615 -0.946 26.936 1.00 91.94 77 TRP A C 1
ATOM 565 O O . TRP A 1 77 ? -12.282 -0.632 25.954 1.00 91.94 77 TRP A O 1
ATOM 575 N N . ASN A 1 78 ? -11.602 -0.223 28.054 1.00 91.3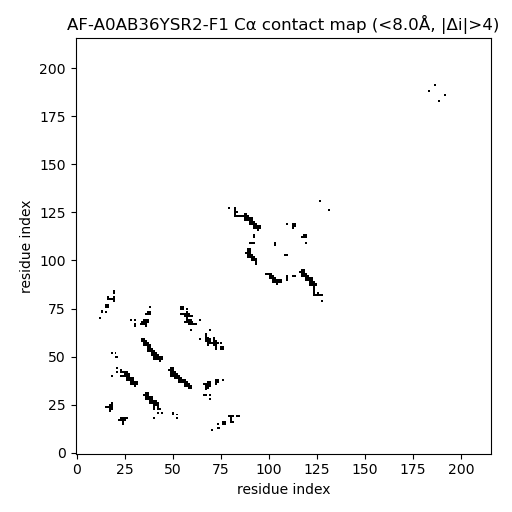1 78 ASN A N 1
ATOM 576 C CA . ASN A 1 78 ? -12.424 0.962 28.255 1.00 91.31 78 ASN A CA 1
ATOM 577 C C . ASN A 1 78 ? -12.023 2.092 27.307 1.00 91.31 78 ASN A C 1
ATOM 579 O O . ASN A 1 78 ? -12.897 2.747 26.747 1.00 91.31 78 ASN A O 1
ATOM 583 N N . SER A 1 79 ? -10.725 2.279 27.060 1.00 85.88 79 SER A N 1
ATOM 584 C CA . SER A 1 79 ? -10.236 3.238 26.064 1.00 85.88 79 SER A CA 1
ATOM 585 C C . SER A 1 79 ? -10.800 2.918 24.679 1.00 85.88 79 SER A C 1
ATOM 587 O O . SER A 1 79 ? -11.304 3.804 23.992 1.00 85.88 79 SER A O 1
ATOM 589 N N . ARG A 1 80 ? -10.801 1.636 24.291 1.00 85.06 80 ARG A N 1
ATOM 590 C CA . ARG A 1 80 ? -11.418 1.179 23.041 1.00 85.06 80 ARG A CA 1
ATOM 591 C C . ARG A 1 80 ? -12.932 1.378 23.051 1.00 85.06 80 ARG A C 1
ATOM 593 O O . ARG A 1 80 ? -13.483 1.911 22.099 1.00 85.06 80 ARG A O 1
ATOM 600 N N . ALA A 1 81 ? -13.616 0.997 24.124 1.00 85.88 81 ALA A N 1
ATOM 601 C CA . ALA A 1 81 ? -15.058 1.174 24.257 1.00 85.88 81 ALA A CA 1
ATOM 602 C C . ALA A 1 81 ? -15.467 2.648 24.108 1.00 85.88 81 ALA A C 1
ATOM 604 O O . ALA A 1 81 ? -16.403 2.943 23.373 1.00 85.88 81 ALA A O 1
ATOM 605 N N . GLN A 1 82 ? -14.722 3.573 24.720 1.00 83.19 82 GLN A N 1
ATOM 606 C CA . GLN A 1 82 ? -14.926 5.019 24.586 1.00 83.19 82 GLN A CA 1
ATOM 607 C C . GLN A 1 82 ? -14.724 5.514 23.150 1.00 83.19 82 GLN A C 1
ATOM 609 O O . GLN A 1 82 ? -15.491 6.355 22.692 1.00 83.19 82 GLN A O 1
ATOM 614 N N . GLN A 1 83 ? -13.745 4.978 22.413 1.00 72.44 83 GLN A N 1
ATOM 615 C CA . GLN A 1 83 ? -13.540 5.326 20.999 1.00 72.44 83 GLN A CA 1
ATOM 616 C C . GLN A 1 83 ? -14.745 4.973 20.116 1.00 72.44 83 GLN A C 1
ATOM 618 O O . GLN A 1 83 ? -14.992 5.651 19.119 1.00 72.44 83 GLN A O 1
ATOM 623 N N . HIS A 1 84 ? -15.487 3.929 20.489 1.00 70.88 84 HIS A N 1
ATOM 624 C CA . HIS A 1 84 ? -16.697 3.472 19.807 1.00 70.88 84 HIS A CA 1
ATOM 625 C C . HIS A 1 84 ? -17.988 4.116 20.356 1.00 70.88 84 HIS A C 1
ATOM 627 O O . HIS A 1 84 ? -19.085 3.725 19.960 1.00 70.88 84 HIS A O 1
ATOM 633 N N . GLN A 1 85 ? -17.892 5.112 21.248 1.00 66.44 85 GLN A N 1
ATOM 634 C CA . GLN A 1 85 ? -19.050 5.899 21.679 1.00 66.44 85 GLN A CA 1
ATOM 635 C C . GLN A 1 85 ? -19.293 7.086 20.737 1.00 66.44 85 GLN A C 1
ATOM 637 O O . GLN A 1 85 ? -18.377 7.837 20.410 1.00 66.44 85 GLN A O 1
ATOM 642 N N . GLY A 1 86 ? -20.552 7.283 20.334 1.00 68.31 86 GLY A N 1
ATOM 643 C CA . GLY A 1 86 ? -20.987 8.397 19.482 1.00 68.31 86 GLY A CA 1
ATOM 644 C C . GLY A 1 86 ? -21.600 7.946 18.156 1.00 68.31 86 GLY A C 1
ATOM 645 O O . GLY A 1 86 ? -21.863 6.764 17.949 1.00 68.31 86 GLY A O 1
ATOM 646 N N . GLU A 1 87 ? -21.866 8.896 17.256 1.00 71.94 87 GLU A N 1
ATOM 647 C CA . GLU A 1 87 ? -22.278 8.559 15.890 1.00 71.94 87 GLU A CA 1
ATOM 648 C C . GLU A 1 87 ? -21.054 8.141 15.056 1.00 71.94 87 GLU A C 1
ATOM 650 O O . GLU A 1 87 ? -20.020 8.818 15.107 1.00 71.94 87 GLU A O 1
ATOM 655 N N . PRO A 1 88 ? -21.149 7.057 14.264 1.00 80.31 88 PRO A N 1
ATOM 656 C CA . PRO A 1 88 ? -20.119 6.724 13.292 1.00 80.31 88 PRO A CA 1
ATOM 657 C C . PRO A 1 88 ? -19.872 7.896 12.338 1.00 80.31 88 PRO A C 1
ATOM 659 O O . PRO A 1 88 ? -20.801 8.561 11.882 1.00 80.31 88 PRO A O 1
ATOM 662 N N . VAL A 1 89 ? -18.607 8.132 11.995 1.00 83.25 89 VAL A N 1
ATOM 663 C CA . VAL A 1 89 ? -18.217 9.165 11.018 1.00 83.25 89 VAL A CA 1
ATOM 664 C C . VAL A 1 89 ? -18.251 8.654 9.584 1.00 83.25 89 VAL A C 1
ATOM 666 O O . VAL A 1 89 ? -18.263 9.439 8.634 1.00 83.25 89 VAL A O 1
ATOM 669 N N . LEU A 1 90 ? -18.223 7.334 9.413 1.00 87.56 90 LEU A N 1
ATOM 670 C CA . LEU A 1 90 ? -18.168 6.686 8.116 1.00 87.56 90 LEU A CA 1
ATOM 671 C C . LEU A 1 90 ? -18.804 5.299 8.207 1.00 87.56 90 LEU A C 1
ATOM 673 O O . LEU A 1 90 ? -18.673 4.595 9.202 1.00 87.56 90 LEU A O 1
ATOM 677 N N . TRP A 1 91 ? -19.447 4.882 7.127 1.00 89.31 91 TRP A N 1
ATOM 678 C CA . TRP A 1 91 ? -19.916 3.521 6.928 1.00 89.31 91 TRP A CA 1
ATOM 679 C C . TRP A 1 91 ? -19.230 2.950 5.700 1.00 89.31 91 TRP A C 1
ATOM 681 O O . TRP A 1 91 ? -19.139 3.619 4.664 1.00 89.31 91 TRP A O 1
ATOM 691 N N . ARG A 1 92 ? -18.785 1.699 5.791 1.00 91.56 92 ARG A N 1
ATOM 692 C CA . ARG A 1 92 ? -18.395 0.923 4.615 1.00 91.56 92 ARG A CA 1
ATOM 693 C C . ARG A 1 92 ? -19.391 -0.194 4.376 1.00 91.56 92 ARG A C 1
ATOM 695 O O . ARG A 1 92 ? -19.886 -0.795 5.322 1.00 91.56 92 ARG A O 1
ATOM 702 N N . TYR A 1 93 ? -19.674 -0.489 3.117 1.00 91.62 93 TYR A N 1
ATOM 703 C CA . TYR A 1 93 ? -20.588 -1.566 2.768 1.00 91.62 93 TYR A CA 1
ATOM 704 C C . TYR A 1 93 ? -20.130 -2.332 1.534 1.00 91.62 93 TYR A C 1
ATOM 706 O O . TYR A 1 93 ? -19.516 -1.772 0.625 1.00 91.62 93 TYR A O 1
ATOM 714 N N . ARG A 1 94 ? -20.403 -3.639 1.508 1.00 92.06 94 ARG A N 1
ATOM 715 C CA . ARG A 1 94 ? -20.100 -4.512 0.365 1.00 92.06 94 ARG A CA 1
ATOM 716 C C . ARG A 1 94 ? -21.198 -5.542 0.152 1.00 92.06 94 ARG A C 1
ATOM 718 O O . ARG A 1 94 ? -21.803 -6.024 1.105 1.00 92.06 94 ARG A O 1
ATOM 725 N N . LYS A 1 95 ? -21.404 -5.924 -1.105 1.00 89.50 95 LYS A N 1
ATOM 726 C CA . LYS A 1 95 ? -22.285 -7.033 -1.471 1.00 89.50 95 LYS A CA 1
ATOM 727 C C . LYS A 1 95 ? -21.435 -8.266 -1.689 1.00 89.50 95 LYS A C 1
ATOM 729 O O . LYS A 1 95 ? -20.595 -8.257 -2.579 1.00 89.50 95 LYS A O 1
ATOM 734 N N . THR A 1 96 ? -21.621 -9.323 -0.915 1.00 80.62 96 THR A N 1
ATOM 735 C CA . THR A 1 96 ? -20.939 -10.597 -1.179 1.00 80.62 96 THR A CA 1
ATOM 736 C C . THR A 1 96 ? -21.441 -11.150 -2.524 1.00 80.62 96 THR A C 1
ATOM 738 O O . THR A 1 96 ? -22.653 -11.131 -2.745 1.00 80.62 96 THR A O 1
ATOM 741 N N . PRO A 1 97 ? -20.575 -11.604 -3.457 1.00 76.50 97 PRO A N 1
ATOM 742 C CA . PRO A 1 97 ? -19.130 -11.856 -3.346 1.00 76.50 97 PRO A CA 1
ATOM 743 C C . PRO A 1 97 ? -18.215 -10.747 -3.921 1.00 76.50 97 PRO A C 1
ATOM 745 O O . PRO A 1 97 ? -17.061 -11.014 -4.258 1.00 76.50 97 PRO A O 1
ATOM 748 N N . ALA A 1 98 ? -18.695 -9.513 -4.088 1.00 75.31 98 ALA A N 1
ATOM 749 C CA . ALA A 1 98 ? -17.907 -8.417 -4.652 1.00 75.31 98 ALA A CA 1
ATOM 750 C C . ALA A 1 98 ? -16.625 -8.140 -3.842 1.00 75.31 98 ALA A C 1
ATOM 752 O O . ALA A 1 98 ? -16.622 -8.143 -2.611 1.00 75.31 98 ALA A O 1
ATOM 753 N N . ARG A 1 99 ? -15.523 -7.866 -4.557 1.00 72.69 99 ARG A N 1
ATOM 754 C CA . ARG A 1 99 ? -14.191 -7.634 -3.966 1.00 72.69 99 ARG A CA 1
ATOM 755 C C . ARG A 1 99 ? -14.002 -6.242 -3.352 1.00 72.69 99 ARG A C 1
ATOM 757 O O . ARG A 1 99 ? -13.054 -6.056 -2.598 1.00 72.69 99 ARG A O 1
ATOM 764 N N . GLY A 1 100 ? -14.849 -5.271 -3.690 1.00 83.44 100 GLY A N 1
ATOM 765 C CA . GLY A 1 100 ? -14.673 -3.868 -3.305 1.00 83.44 100 GLY A CA 1
ATOM 766 C C . GLY A 1 100 ? -15.577 -3.434 -2.154 1.00 8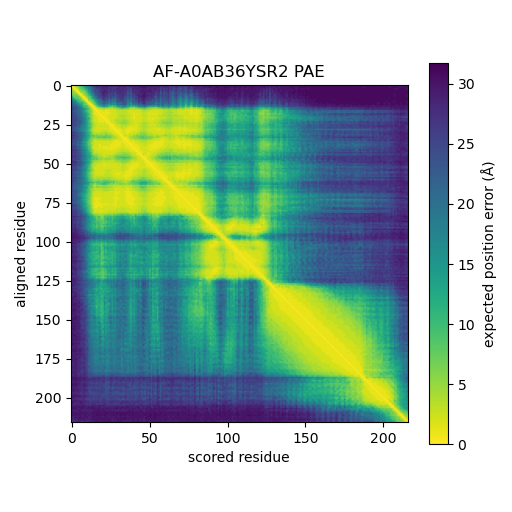3.44 100 GLY A C 1
ATOM 767 O O . GLY A 1 100 ? -16.746 -3.817 -2.103 1.00 83.44 100 GLY A O 1
ATOM 768 N N . TRP A 1 101 ? -15.035 -2.600 -1.269 1.00 89.00 101 TRP A N 1
ATOM 769 C CA . TRP A 1 101 ? -15.809 -1.841 -0.290 1.00 89.00 101 TRP A CA 1
ATOM 770 C C . TRP A 1 101 ? -16.255 -0.508 -0.892 1.00 89.00 101 TRP A C 1
ATOM 772 O O . TRP A 1 101 ? -15.461 0.188 -1.524 1.00 89.00 101 TRP A O 1
ATOM 782 N N . PHE A 1 102 ? -17.515 -0.151 -0.665 1.00 89.31 102 PHE A N 1
ATOM 783 C CA . PHE A 1 102 ? -18.028 1.199 -0.866 1.00 89.31 102 PHE A CA 1
ATOM 784 C C . PHE A 1 102 ? -17.998 1.947 0.462 1.00 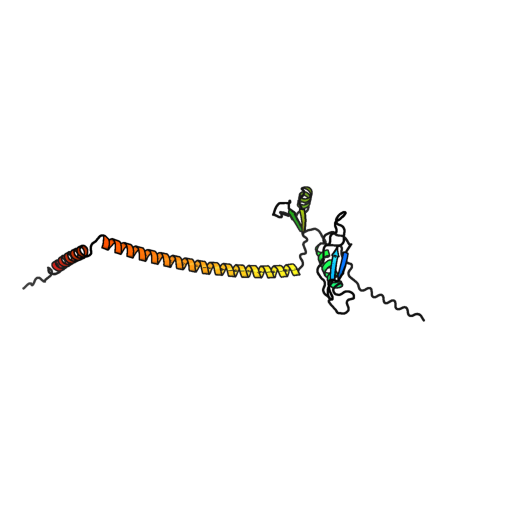89.31 102 PHE A C 1
ATOM 786 O O . PHE A 1 102 ? -18.081 1.323 1.518 1.00 89.31 102 PHE A O 1
ATOM 793 N N . TYR A 1 103 ? -17.904 3.272 0.407 1.00 90.94 103 TYR A N 1
ATOM 794 C CA . TYR A 1 103 ? -17.805 4.132 1.583 1.00 90.94 103 TYR A CA 1
ATOM 795 C C . TYR A 1 103 ? -18.848 5.245 1.499 1.00 90.94 103 TYR A C 1
ATOM 797 O O . TYR A 1 103 ? -19.088 5.798 0.425 1.00 90.94 103 TYR A O 1
ATOM 805 N N . SER A 1 104 ? -19.474 5.590 2.620 1.00 90.00 104 SER A N 1
ATOM 806 C CA . SER A 1 104 ? -20.373 6.738 2.717 1.00 90.00 104 SER A CA 1
ATOM 807 C C . SER A 1 104 ? -20.279 7.386 4.088 1.00 90.00 104 SER A C 1
ATOM 809 O O . SER A 1 104 ? -20.172 6.700 5.095 1.00 90.00 104 SER A O 1
ATOM 811 N N . VAL A 1 105 ? -20.367 8.711 4.118 1.00 87.94 105 VAL A N 1
ATOM 812 C CA . VAL A 1 105 ? -20.485 9.515 5.347 1.00 87.94 105 VAL A CA 1
ATOM 813 C C . VAL A 1 105 ? -21.945 9.723 5.766 1.00 87.94 105 VAL A C 1
ATOM 815 O O . VAL A 1 105 ? -22.225 10.425 6.728 1.00 87.94 105 VAL A O 1
ATOM 818 N N . HIS A 1 106 ? -22.902 9.156 5.023 1.00 88.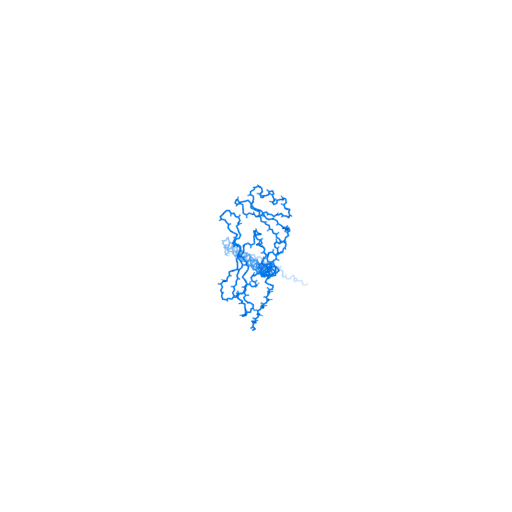81 106 HIS A N 1
ATOM 819 C CA . HIS A 1 106 ? -24.327 9.309 5.294 1.00 88.81 106 HIS A CA 1
ATOM 820 C C . HIS A 1 106 ? -24.920 8.004 5.824 1.00 88.81 106 HIS A C 1
ATOM 822 O O . HIS A 1 106 ? -25.036 7.028 5.079 1.00 88.81 106 HIS A O 1
ATOM 828 N N . LYS A 1 107 ? -25.405 8.032 7.071 1.00 88.06 107 LYS A N 1
ATOM 829 C CA . LYS A 1 107 ? -26.101 6.910 7.721 1.00 88.06 107 LYS A CA 1
ATOM 830 C C . LYS A 1 107 ? -27.218 6.323 6.856 1.00 88.06 107 LYS A C 1
ATOM 832 O O . LYS A 1 107 ? -27.302 5.114 6.676 1.00 88.06 107 LYS A O 1
ATOM 837 N N . ARG A 1 108 ? -28.019 7.187 6.220 1.00 91.25 108 ARG A N 1
ATOM 838 C CA . ARG A 1 108 ? -29.128 6.773 5.345 1.00 91.25 108 ARG A CA 1
ATOM 839 C C . ARG A 1 108 ? -28.675 5.869 4.192 1.00 91.25 108 ARG A C 1
ATOM 841 O O . ARG A 1 108 ? -29.392 4.947 3.823 1.00 91.25 108 ARG A O 1
ATOM 848 N N . SER A 1 109 ? -27.496 6.115 3.624 1.00 90.19 109 SER A N 1
ATOM 849 C CA . SER A 1 109 ? -26.948 5.277 2.552 1.00 90.19 109 SER A CA 1
ATOM 850 C C . SER A 1 109 ? -26.570 3.890 3.068 1.00 90.19 109 SER A C 1
ATOM 852 O O . SER A 1 109 ? -26.808 2.896 2.388 1.00 90.19 109 SER A O 1
ATOM 854 N N . ALA A 1 110 ? -26.021 3.821 4.282 1.00 88.50 110 ALA A N 1
ATOM 855 C CA . ALA A 1 110 ? -25.680 2.570 4.944 1.00 88.50 110 ALA A CA 1
ATOM 856 C C . ALA A 1 110 ? -26.936 1.756 5.300 1.00 88.50 110 ALA A C 1
ATOM 858 O O . ALA A 1 110 ? -26.978 0.556 5.056 1.00 88.50 110 ALA A O 1
ATOM 859 N N . GLU A 1 111 ? -27.994 2.410 5.784 1.00 90.88 111 GLU A N 1
ATOM 860 C CA . GLU A 1 111 ? -29.282 1.768 6.086 1.00 90.88 111 GLU A CA 1
ATOM 861 C C . GLU A 1 111 ? -29.954 1.178 4.838 1.00 90.88 111 GLU A C 1
ATOM 863 O O . GLU A 1 111 ? -30.495 0.072 4.886 1.00 90.88 111 GLU A O 1
ATOM 868 N N . ILE A 1 112 ? -29.909 1.898 3.710 1.00 91.69 112 ILE A N 1
ATOM 869 C CA . ILE A 1 112 ? -30.406 1.392 2.422 1.00 91.69 112 ILE A CA 1
ATOM 870 C C . ILE A 1 112 ? -29.572 0.185 1.984 1.00 91.69 112 ILE A C 1
ATOM 872 O O . ILE A 1 112 ? -30.137 -0.854 1.658 1.00 91.69 112 ILE A O 1
ATOM 876 N N . ALA A 1 113 ? -28.242 0.283 2.052 1.00 90.56 113 ALA A N 1
ATOM 877 C CA . ALA A 1 113 ? -27.358 -0.820 1.691 1.00 90.56 113 ALA A CA 1
ATOM 878 C C . ALA A 1 113 ? -27.622 -2.070 2.551 1.00 90.56 113 ALA A C 1
ATOM 880 O O . ALA A 1 113 ? -27.723 -3.171 2.011 1.00 90.56 113 ALA A O 1
ATOM 881 N N . LEU A 1 114 ? -27.797 -1.909 3.867 1.00 90.81 114 LEU A N 1
ATOM 882 C CA . LEU A 1 114 ? -28.133 -3.012 4.770 1.00 90.81 114 LEU A CA 1
ATOM 883 C C . LEU A 1 114 ? -29.454 -3.681 4.369 1.00 90.81 114 LEU A C 1
ATOM 885 O O . LEU A 1 114 ? -29.533 -4.906 4.292 1.00 90.81 114 LEU A O 1
ATOM 889 N N . ARG A 1 115 ? -30.481 -2.878 4.057 1.00 91.31 115 ARG A N 1
ATOM 890 C CA . ARG A 1 115 ? -31.785 -3.373 3.586 1.00 91.31 115 ARG A CA 1
ATOM 891 C C . ARG A 1 115 ? -31.676 -4.131 2.261 1.00 91.31 115 ARG A C 1
ATOM 893 O O . ARG A 1 115 ? -32.373 -5.123 2.072 1.00 91.31 115 ARG A O 1
ATOM 900 N N . ASP A 1 116 ? -30.769 -3.705 1.390 1.00 91.38 116 ASP A N 1
ATOM 901 C CA . ASP A 1 116 ? -30.493 -4.332 0.095 1.00 91.38 116 ASP A CA 1
ATOM 902 C C . ASP A 1 116 ? -29.570 -5.567 0.203 1.00 91.38 116 ASP A C 1
ATOM 904 O O . ASP A 1 116 ? -29.116 -6.113 -0.812 1.00 91.38 116 ASP A O 1
ATOM 908 N N . GLY A 1 117 ? -29.285 -6.023 1.429 1.00 89.62 117 GLY A N 1
ATOM 909 C CA . GLY A 1 117 ? -28.504 -7.226 1.714 1.00 89.62 117 GLY A CA 1
ATOM 910 C C . GLY A 1 117 ? -26.989 -7.027 1.642 1.00 89.62 117 GLY A C 1
ATOM 911 O O . GLY A 1 117 ? -26.253 -7.995 1.436 1.00 89.62 117 GLY A O 1
ATOM 912 N N . TYR A 1 118 ? -26.498 -5.792 1.769 1.00 92.00 118 TYR A N 1
ATOM 913 C CA . TYR A 1 118 ? -25.068 -5.527 1.913 1.00 92.00 118 TYR A CA 1
ATOM 914 C C . TYR A 1 118 ? -24.630 -5.773 3.358 1.00 92.00 118 TYR A C 1
ATOM 916 O O . TYR A 1 118 ? -25.356 -5.489 4.308 1.00 92.00 118 TYR A O 1
ATOM 924 N N . ILE A 1 119 ? -23.392 -6.234 3.521 1.00 88.38 119 ILE A N 1
ATOM 925 C CA . ILE A 1 119 ? -22.706 -6.190 4.812 1.00 88.38 119 ILE A CA 1
ATOM 926 C C . ILE A 1 119 ? -22.299 -4.739 5.038 1.00 88.38 119 ILE A C 1
ATOM 928 O O . ILE A 1 119 ? -21.626 -4.168 4.177 1.00 88.38 119 ILE A O 1
ATOM 932 N N . VAL A 1 120 ? -22.694 -4.169 6.172 1.00 90.19 120 VAL A N 1
ATOM 933 C CA . VAL A 1 120 ? -22.389 -2.791 6.567 1.00 90.19 120 VAL A CA 1
ATOM 934 C C . VAL A 1 120 ? -21.517 -2.813 7.813 1.00 90.19 120 VAL A C 1
ATOM 936 O O . VAL A 1 120 ? -21.805 -3.546 8.753 1.00 90.19 120 VAL A O 1
ATOM 939 N N . GLU A 1 121 ? -20.465 -2.004 7.819 1.00 86.50 121 GLU A N 1
ATOM 940 C CA . GLU A 1 121 ? -19.614 -1.791 8.984 1.00 86.50 121 GLU A CA 1
ATOM 941 C C . GLU A 1 121 ? -19.470 -0.298 9.285 1.00 86.50 121 GLU A C 1
ATOM 943 O O . GLU A 1 121 ? -19.337 0.527 8.373 1.00 86.50 121 GLU A O 1
ATOM 948 N N . GLU A 1 122 ? -19.470 0.029 10.573 1.00 85.69 122 GLU A N 1
ATOM 949 C CA . GLU A 1 122 ? -19.395 1.390 11.100 1.00 85.69 122 GLU A CA 1
ATOM 950 C C . GLU A 1 122 ? -17.953 1.756 11.471 1.00 85.69 122 GLU A C 1
ATOM 952 O O . GLU A 1 122 ? -17.207 0.945 12.019 1.00 85.69 122 GLU A O 1
ATOM 957 N N . PHE A 1 123 ? -17.551 2.986 11.164 1.00 76.56 123 PHE A N 1
ATOM 958 C CA . PHE A 1 123 ? -16.243 3.548 11.485 1.00 76.56 123 PHE A CA 1
ATOM 959 C C . PHE A 1 123 ? -16.430 4.774 12.372 1.00 76.56 123 PHE A C 1
ATOM 961 O O . PHE A 1 123 ? -17.157 5.705 12.021 1.00 76.56 123 PHE A O 1
ATOM 968 N N . TYR A 1 124 ? -15.729 4.791 13.501 1.00 76.56 124 TYR A N 1
ATOM 969 C CA . TYR A 1 124 ? -15.776 5.866 14.487 1.00 76.56 124 TYR A CA 1
ATOM 970 C C . TYR A 1 124 ? -14.552 6.778 14.360 1.00 76.56 124 TYR A C 1
ATOM 972 O O . TYR A 1 124 ? -13.496 6.365 13.880 1.00 76.56 124 TYR A O 1
ATOM 980 N N . ALA A 1 125 ? -14.712 8.045 14.755 1.00 62.25 125 ALA A N 1
ATOM 981 C CA . ALA A 1 125 ? -13.715 9.100 14.547 1.00 62.25 125 ALA A CA 1
ATOM 982 C C . ALA A 1 125 ? -12.383 8.832 15.260 1.00 62.25 125 ALA A C 1
ATOM 984 O O . ALA A 1 125 ? -11.335 9.339 14.855 1.00 62.25 125 ALA A O 1
ATOM 985 N N . HIS A 1 126 ? -12.428 8.067 16.346 1.00 62.91 126 HIS A N 1
ATOM 986 C CA . HIS A 1 126 ? -11.315 7.929 17.264 1.00 62.91 126 HIS A CA 1
ATOM 987 C C . HIS A 1 126 ? -10.513 6.672 16.935 1.00 62.91 126 HIS A C 1
ATOM 989 O O . HIS A 1 126 ? -10.687 5.621 17.536 1.00 62.91 126 HIS A O 1
ATOM 995 N N . THR A 1 127 ? -9.620 6.785 15.952 1.00 62.19 127 THR A N 1
ATOM 996 C CA . THR A 1 127 ? -8.517 5.822 15.817 1.00 62.19 127 THR A CA 1
ATOM 997 C C . THR A 1 127 ? -7.569 5.992 17.006 1.00 62.19 127 THR A C 1
ATOM 999 O O . THR A 1 127 ? -7.323 7.128 17.421 1.00 62.19 127 THR A O 1
ATOM 1002 N N . ASP A 1 128 ? -7.032 4.893 17.541 1.00 64.19 128 ASP A N 1
ATOM 1003 C CA . ASP A 1 128 ? -6.025 4.925 18.606 1.00 64.19 128 ASP A CA 1
ATOM 1004 C C . ASP A 1 128 ? -4.866 5.867 18.209 1.00 64.19 128 ASP A C 1
ATOM 1006 O O . ASP A 1 128 ? -4.267 5.684 17.141 1.00 64.19 128 ASP A O 1
ATOM 1010 N N . PRO A 1 129 ? -4.535 6.893 19.020 1.00 66.75 129 PRO A N 1
ATOM 1011 C CA . PRO A 1 129 ? -3.386 7.759 18.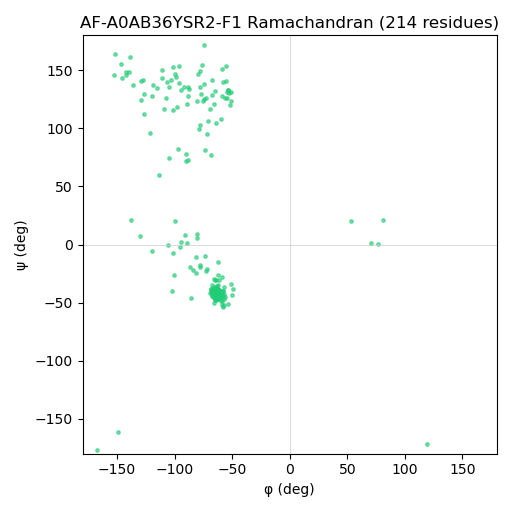767 1.00 66.75 129 PRO A CA 1
ATOM 1012 C C . PRO A 1 129 ? -2.085 6.982 18.513 1.00 66.75 129 PRO A C 1
ATOM 1014 O O . PRO A 1 129 ? -1.280 7.395 17.675 1.00 66.75 129 PRO A O 1
ATOM 1017 N N . GLY A 1 130 ? -1.897 5.835 19.175 1.00 69.81 130 GLY A N 1
ATOM 1018 C CA . GLY A 1 130 ? -0.770 4.933 18.951 1.00 69.81 130 GLY A CA 1
ATOM 1019 C C . GLY A 1 130 ? -0.765 4.324 17.547 1.00 69.81 130 GLY A C 1
ATOM 1020 O O . GLY A 1 130 ? 0.283 4.276 16.898 1.00 69.81 130 GLY A O 1
ATOM 1021 N N . ASP A 1 131 ? -1.932 3.943 17.023 1.00 70.25 131 ASP A N 1
ATOM 1022 C CA . ASP A 1 131 ? -2.068 3.457 15.646 1.00 70.25 131 ASP A CA 1
ATOM 1023 C C . ASP A 1 131 ? -1.792 4.557 14.622 1.00 70.25 131 ASP A C 1
ATOM 1025 O O . ASP A 1 131 ? -1.144 4.308 13.603 1.00 70.25 131 ASP A O 1
ATOM 1029 N N . VAL A 1 132 ? -2.224 5.789 14.900 1.00 72.56 132 VAL A N 1
ATOM 1030 C CA . VAL A 1 132 ? -1.933 6.938 14.035 1.00 72.56 132 VAL A CA 1
ATOM 1031 C C . VAL A 1 132 ? -0.427 7.199 13.966 1.00 72.56 132 VAL A C 1
ATOM 1033 O O . VAL A 1 132 ? 0.107 7.379 12.869 1.00 72.56 132 VAL A O 1
ATOM 1036 N N . GLU A 1 133 ? 0.278 7.190 15.098 1.00 78.25 133 GLU A N 1
ATOM 1037 C CA . GLU A 1 133 ? 1.733 7.386 15.122 1.00 78.25 133 GLU A CA 1
ATOM 1038 C C . GLU A 1 133 ? 2.496 6.232 14.459 1.00 78.25 133 GLU A C 1
ATOM 1040 O O . GLU A 1 133 ? 3.411 6.471 13.662 1.00 78.25 133 GLU A O 1
ATOM 1045 N N . ARG A 1 134 ? 2.069 4.983 14.678 1.00 85.62 134 ARG A N 1
ATOM 1046 C CA . ARG A 1 134 ? 2.609 3.815 13.968 1.00 85.62 134 ARG A CA 1
ATOM 1047 C C . ARG A 1 134 ? 2.458 3.964 12.455 1.00 85.62 134 ARG A C 1
ATOM 1049 O O . ARG A 1 134 ? 3.447 3.877 11.725 1.00 85.62 134 ARG A O 1
ATOM 1056 N N . LEU A 1 135 ? 1.249 4.269 11.980 1.00 81.44 135 LEU A N 1
ATOM 1057 C CA . LEU A 1 135 ? 0.959 4.454 10.555 1.00 81.44 135 LEU A CA 1
ATOM 1058 C C . LEU A 1 135 ? 1.699 5.654 9.954 1.00 81.44 135 LEU A C 1
ATOM 1060 O O . LEU A 1 135 ? 2.052 5.632 8.771 1.00 81.44 135 LEU A O 1
ATOM 1064 N N . ARG A 1 136 ? 1.967 6.709 10.734 1.00 85.06 136 ARG A N 1
ATOM 1065 C CA . ARG A 1 136 ? 2.837 7.820 10.312 1.00 85.06 136 ARG A CA 1
ATOM 1066 C C . ARG A 1 136 ? 4.276 7.350 10.116 1.00 85.06 136 ARG A C 1
ATOM 1068 O O . ARG A 1 136 ? 4.892 7.708 9.108 1.00 85.06 136 ARG A O 1
ATOM 1075 N N . GLY A 1 137 ? 4.788 6.525 11.029 1.00 90.50 137 GLY A N 1
ATOM 1076 C CA . GLY A 1 137 ? 6.095 5.880 10.914 1.00 90.50 137 GLY A CA 1
ATOM 1077 C C . GLY A 1 137 ? 6.207 5.012 9.659 1.00 90.50 137 GLY A C 1
ATOM 1078 O O . GLY A 1 137 ? 7.109 5.222 8.845 1.00 90.50 137 GLY A O 1
ATOM 1079 N N . GLU A 1 138 ? 5.251 4.106 9.448 1.00 92.75 138 GLU A N 1
ATOM 1080 C CA . GLU A 1 138 ? 5.185 3.236 8.265 1.00 92.75 138 GLU A CA 1
ATOM 1081 C C . GLU A 1 138 ? 5.081 4.052 6.963 1.00 92.75 138 GLU A C 1
ATOM 1083 O O . GLU A 1 138 ? 5.831 3.821 6.012 1.00 92.75 138 GLU A O 1
ATOM 1088 N N . ASN A 1 139 ? 4.235 5.089 6.924 1.00 88.38 139 ASN A N 1
ATOM 1089 C CA . ASN A 1 139 ? 4.123 5.976 5.761 1.00 88.38 139 ASN A CA 1
ATOM 1090 C C . ASN A 1 139 ? 5.428 6.712 5.448 1.00 88.38 139 ASN A C 1
ATOM 1092 O O . ASN A 1 139 ? 5.773 6.902 4.278 1.00 88.38 139 ASN A O 1
ATOM 1096 N N . LYS A 1 140 ? 6.158 7.154 6.475 1.00 96.38 140 LYS A N 1
ATOM 1097 C CA . LYS A 1 140 ? 7.467 7.785 6.292 1.00 96.38 140 LYS A CA 1
ATOM 1098 C C . LYS A 1 140 ? 8.455 6.797 5.670 1.00 96.38 140 LYS A C 1
ATOM 1100 O O . LYS A 1 140 ? 9.085 7.138 4.668 1.00 96.38 140 LYS A O 1
ATOM 1105 N N . GLN A 1 141 ? 8.521 5.573 6.195 1.00 95.44 141 GLN A N 1
ATOM 1106 C CA . GLN A 1 141 ? 9.380 4.510 5.663 1.00 95.44 141 GLN A CA 1
ATOM 1107 C C . GLN A 1 141 ? 9.042 4.178 4.204 1.00 95.44 141 GLN A C 1
ATOM 1109 O O . GLN A 1 141 ? 9.940 4.116 3.362 1.00 95.44 141 GLN A O 1
ATOM 1114 N N . LEU A 1 142 ? 7.755 4.042 3.873 1.00 94.81 142 LEU A N 1
ATOM 1115 C CA . LEU A 1 142 ? 7.304 3.785 2.503 1.00 94.81 142 LEU A CA 1
ATOM 1116 C C . LEU A 1 142 ? 7.673 4.930 1.553 1.00 94.81 142 LEU A C 1
ATOM 1118 O O . LEU A 1 142 ? 8.171 4.685 0.454 1.00 94.81 142 LEU A O 1
ATOM 1122 N N . LYS A 1 143 ? 7.505 6.189 1.974 1.00 95.19 143 LYS A N 1
ATOM 1123 C CA . LYS A 1 143 ? 7.915 7.360 1.178 1.00 95.19 143 LYS A CA 1
ATOM 1124 C C . LYS A 1 143 ? 9.427 7.422 0.962 1.00 95.19 143 LYS A C 1
ATOM 1126 O O . LYS A 1 143 ? 9.870 7.866 -0.099 1.00 95.19 143 LYS A O 1
ATOM 1131 N N . ASP A 1 144 ? 10.221 7.027 1.952 1.00 97.50 144 ASP A N 1
ATOM 1132 C CA . ASP A 1 144 ? 11.678 6.945 1.823 1.00 97.50 144 ASP A CA 1
ATOM 1133 C C . ASP A 1 144 ? 12.084 5.829 0.850 1.00 97.50 144 ASP A C 1
ATOM 1135 O O . ASP A 1 144 ? 12.929 6.046 -0.022 1.00 97.50 144 ASP A O 1
ATOM 1139 N N . LEU A 1 145 ? 11.448 4.658 0.944 1.00 96.88 145 LEU A N 1
ATOM 1140 C CA . LEU A 1 145 ? 11.684 3.538 0.035 1.00 96.88 145 LEU A CA 1
ATOM 1141 C C . LEU A 1 145 ? 11.332 3.905 -1.411 1.00 96.88 145 LEU A C 1
ATOM 1143 O O . LEU A 1 145 ? 12.127 3.670 -2.320 1.00 96.88 145 LEU A O 1
ATOM 1147 N N . LEU A 1 146 ? 10.183 4.549 -1.618 1.00 96.88 146 LEU A N 1
ATOM 1148 C CA . LEU A 1 146 ? 9.735 4.986 -2.937 1.00 96.88 146 LEU A CA 1
ATOM 1149 C C . LEU A 1 146 ? 10.713 5.990 -3.564 1.00 96.88 146 LEU A C 1
ATOM 1151 O O . LEU A 1 146 ? 11.040 5.883 -4.747 1.00 96.88 146 LEU A O 1
ATOM 1155 N N . ARG A 1 147 ? 11.255 6.920 -2.767 1.00 97.50 147 ARG A N 1
ATOM 1156 C CA . ARG A 1 147 ? 12.311 7.840 -3.219 1.00 97.50 147 ARG A CA 1
ATOM 1157 C C . ARG A 1 147 ? 13.586 7.103 -3.630 1.00 97.50 147 ARG A C 1
ATOM 1159 O O . ARG A 1 147 ? 14.151 7.422 -4.676 1.00 97.50 147 ARG A O 1
ATOM 1166 N N . LYS A 1 148 ? 14.025 6.106 -2.853 1.00 97.56 148 LYS A N 1
ATOM 1167 C CA . LYS A 1 148 ? 15.207 5.288 -3.184 1.00 97.56 148 LYS A CA 1
ATOM 1168 C C . LYS A 1 148 ? 15.010 4.507 -4.483 1.00 97.56 148 LYS A C 1
ATOM 1170 O O . LYS A 1 148 ? 15.880 4.554 -5.349 1.00 97.56 148 LYS A O 1
ATOM 1175 N N . LEU A 1 149 ? 13.861 3.849 -4.641 1.00 97.56 149 LEU A N 1
ATOM 1176 C CA . LEU A 1 149 ? 13.528 3.103 -5.855 1.00 97.56 149 LEU A CA 1
ATOM 1177 C C . LEU A 1 149 ? 13.450 4.021 -7.076 1.00 97.56 149 LEU A C 1
ATOM 1179 O O . LEU A 1 149 ? 14.054 3.719 -8.100 1.00 97.56 149 LEU A O 1
ATOM 1183 N N . SER A 1 150 ? 12.799 5.182 -6.954 1.00 98.06 150 SER A N 1
ATOM 1184 C CA . SER A 1 150 ? 12.742 6.155 -8.048 1.00 98.06 150 SER A CA 1
ATOM 1185 C C . SER A 1 150 ? 14.132 6.601 -8.498 1.00 98.06 150 SER A C 1
ATOM 1187 O O . SER A 1 150 ? 14.354 6.747 -9.700 1.00 98.06 150 SER A O 1
ATOM 1189 N N . LYS A 1 151 ? 15.063 6.811 -7.560 1.00 97.88 151 LYS A N 1
ATOM 1190 C CA . LYS A 1 151 ? 16.445 7.167 -7.891 1.00 97.88 151 LYS A CA 1
ATOM 1191 C C . LYS A 1 151 ? 17.146 6.023 -8.625 1.00 97.88 151 LYS A C 1
ATOM 1193 O O . LYS A 1 151 ? 17.662 6.241 -9.714 1.00 97.88 151 LYS A O 1
ATOM 1198 N N . ALA A 1 152 ? 17.080 4.805 -8.087 1.00 97.69 152 ALA A N 1
ATOM 1199 C CA . ALA A 1 152 ? 17.696 3.632 -8.705 1.00 97.69 152 ALA A CA 1
ATOM 1200 C C . ALA A 1 152 ? 17.177 3.378 -10.132 1.00 97.69 152 ALA A C 1
ATOM 1202 O O . ALA A 1 152 ? 17.960 3.063 -11.025 1.00 97.69 152 ALA A O 1
ATOM 1203 N N . CYS A 1 153 ? 15.875 3.562 -10.373 1.00 97.69 153 CYS A N 1
ATOM 1204 C CA . CYS A 1 153 ? 15.302 3.460 -11.714 1.00 97.69 153 CYS A CA 1
ATOM 1205 C C . CYS A 1 153 ? 15.879 4.508 -12.673 1.00 97.69 153 CYS A C 1
ATOM 1207 O O . CYS A 1 153 ? 16.223 4.159 -13.798 1.00 97.69 153 CYS A O 1
ATOM 1209 N N . LYS A 1 154 ? 16.023 5.768 -12.239 1.00 97.88 154 LYS A N 1
ATOM 1210 C CA . LYS A 1 154 ? 16.630 6.827 -13.064 1.00 97.88 154 LYS A CA 1
ATOM 1211 C C . LYS A 1 154 ? 18.085 6.513 -13.404 1.00 97.88 154 LYS A C 1
ATOM 1213 O O . LYS A 1 154 ? 18.463 6.611 -14.566 1.00 97.88 154 LYS A O 1
ATOM 1218 N N . ASP A 1 155 ? 18.861 6.065 -12.421 1.00 97.56 155 ASP A N 1
ATOM 1219 C CA . ASP A 1 155 ? 20.268 5.708 -12.621 1.00 97.56 155 ASP A CA 1
ATOM 1220 C C . ASP A 1 155 ? 20.403 4.550 -13.629 1.00 97.56 155 ASP A C 1
ATOM 1222 O O . ASP A 1 155 ? 21.249 4.580 -14.521 1.00 97.56 155 ASP A O 1
ATOM 1226 N N . LYS A 1 156 ? 19.527 3.538 -13.543 1.00 97.88 156 LYS A N 1
ATOM 1227 C CA . LYS A 1 156 ? 19.509 2.422 -14.502 1.00 97.88 156 LYS A CA 1
ATOM 1228 C C . LYS A 1 156 ? 19.064 2.841 -15.901 1.00 97.88 156 LYS A C 1
ATOM 1230 O O . LYS A 1 156 ? 19.633 2.342 -16.868 1.00 97.88 156 LYS A O 1
ATOM 1235 N N . LEU A 1 157 ? 18.092 3.744 -16.021 1.00 98.31 157 LEU A N 1
ATOM 1236 C CA . LEU A 1 157 ? 17.67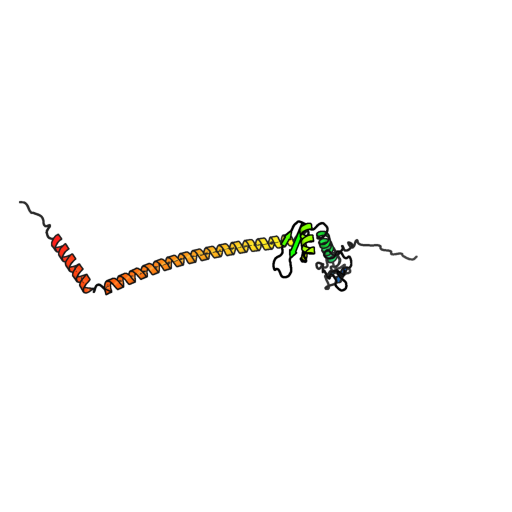3 4.279 -17.318 1.00 98.31 157 LEU A CA 1
ATOM 1237 C C . LEU A 1 157 ? 18.811 5.040 -18.005 1.00 98.31 157 LEU A C 1
ATOM 1239 O O . LEU A 1 157 ? 19.069 4.779 -19.175 1.00 98.31 157 LEU A O 1
ATOM 1243 N N . ALA A 1 158 ? 19.550 5.874 -17.270 1.00 97.88 158 ALA A N 1
ATOM 1244 C CA . ALA A 1 158 ? 20.706 6.589 -17.814 1.00 97.88 158 ALA A CA 1
ATOM 1245 C C . ALA A 1 158 ? 21.793 5.629 -18.337 1.00 97.88 158 ALA A C 1
ATOM 1247 O O . ALA A 1 158 ? 22.363 5.847 -19.405 1.00 97.88 158 ALA A O 1
ATOM 1248 N N . ILE A 1 159 ? 22.045 4.523 -17.625 1.00 97.94 159 ILE A N 1
ATOM 1249 C CA . ILE A 1 159 ? 22.979 3.482 -18.086 1.00 97.94 159 ILE A CA 1
ATOM 1250 C C . ILE A 1 159 ? 22.479 2.833 -19.383 1.00 97.94 159 ILE A C 1
ATOM 1252 O O . ILE A 1 159 ? 23.258 2.665 -20.318 1.00 97.94 159 ILE A O 1
ATOM 1256 N N . ILE A 1 160 ? 21.190 2.488 -19.461 1.00 98.06 160 ILE A N 1
ATOM 1257 C CA . ILE A 1 160 ? 20.598 1.888 -20.667 1.00 98.06 160 ILE A CA 1
ATOM 1258 C C . ILE A 1 160 ? 20.707 2.841 -21.861 1.00 98.06 160 ILE A C 1
ATOM 1260 O O . ILE A 1 160 ? 21.003 2.399 -22.969 1.00 98.06 160 ILE A O 1
ATOM 1264 N N . GLU A 1 161 ? 20.479 4.137 -21.656 1.00 98.31 161 GLU A N 1
ATOM 1265 C CA . GLU A 1 161 ? 20.618 5.152 -22.705 1.00 98.31 161 GLU A CA 1
ATOM 1266 C C . GLU A 1 161 ? 22.063 5.255 -23.207 1.00 98.31 161 GLU A C 1
ATOM 1268 O O . GLU A 1 161 ? 22.280 5.229 -24.418 1.00 98.31 161 GLU A O 1
ATOM 1273 N N . SER A 1 162 ? 23.048 5.261 -22.301 1.00 97.94 162 SER A N 1
ATOM 1274 C CA . SER A 1 162 ? 24.474 5.234 -22.666 1.00 97.94 162 SER A CA 1
ATOM 1275 C C . SER A 1 162 ? 24.827 3.991 -23.486 1.00 97.94 162 SER A C 1
ATOM 1277 O O . SER A 1 162 ? 25.414 4.095 -24.558 1.00 97.94 162 SER A O 1
ATOM 1279 N N . GLN A 1 163 ? 24.404 2.808 -23.033 1.00 97.88 163 GLN A N 1
ATOM 1280 C CA . GLN A 1 163 ? 24.673 1.547 -23.733 1.00 97.88 163 GLN A CA 1
ATOM 1281 C C . GLN A 1 163 ? 24.014 1.494 -25.116 1.00 97.88 163 GLN A C 1
ATOM 1283 O O . GLN A 1 163 ? 24.580 0.944 -26.057 1.00 97.88 163 GLN A O 1
ATOM 1288 N N . ARG A 1 164 ? 22.817 2.073 -25.267 1.00 98.00 164 ARG A N 1
ATOM 1289 C CA . ARG A 1 164 ? 22.153 2.187 -26.573 1.00 98.00 164 ARG A CA 1
ATOM 1290 C C . ARG A 1 164 ? 22.922 3.097 -27.526 1.00 98.00 164 ARG A C 1
ATOM 1292 O O . ARG A 1 164 ? 22.993 2.776 -28.708 1.00 98.00 164 ARG A O 1
ATOM 1299 N N . ALA A 1 165 ? 23.500 4.191 -27.029 1.00 97.56 165 ALA A N 1
ATOM 1300 C CA . ALA A 1 165 ? 24.336 5.073 -27.838 1.00 97.56 165 ALA A CA 1
ATOM 1301 C C . ALA A 1 165 ? 25.624 4.368 -28.302 1.00 97.56 165 ALA A C 1
ATOM 1303 O O . ALA A 1 165 ? 25.945 4.418 -29.486 1.00 97.56 165 ALA A O 1
ATOM 1304 N N . GLU A 1 166 ? 26.300 3.640 -27.408 1.00 97.50 166 GLU A N 1
ATOM 1305 C CA . GLU A 1 166 ? 27.493 2.844 -27.745 1.00 97.50 166 GLU A CA 1
ATOM 1306 C C . GLU A 1 166 ? 27.191 1.761 -28.792 1.00 97.50 166 GLU A C 1
ATOM 1308 O O . GLU A 1 166 ? 27.962 1.558 -29.730 1.00 97.50 166 GLU A O 1
ATOM 1313 N N . LEU A 1 167 ? 26.048 1.075 -28.669 1.00 98.06 167 LEU A N 1
ATOM 1314 C CA . LEU A 1 167 ? 25.615 0.091 -29.662 1.00 98.06 167 LEU A CA 1
ATOM 1315 C C . LEU A 1 167 ? 25.341 0.739 -31.022 1.00 98.06 167 LEU A C 1
ATOM 1317 O O . LEU A 1 167 ? 25.782 0.203 -32.032 1.00 98.06 167 LEU A O 1
ATOM 1321 N N . ALA A 1 168 ? 24.684 1.901 -31.052 1.00 97.62 168 ALA A N 1
ATOM 1322 C CA . ALA A 1 168 ? 24.440 2.630 -32.294 1.00 97.62 168 ALA A CA 1
ATOM 1323 C C . ALA A 1 168 ? 25.747 3.084 -32.972 1.00 97.62 168 ALA A C 1
ATOM 1325 O O . ALA A 1 168 ? 25.874 2.990 -34.192 1.00 97.62 168 ALA A O 1
ATOM 1326 N N . GLU A 1 169 ? 26.741 3.532 -32.198 1.00 97.69 169 GLU A N 1
ATOM 1327 C CA . GLU A 1 169 ? 28.067 3.874 -32.725 1.00 97.69 169 GLU A CA 1
ATOM 1328 C C . GLU A 1 169 ? 28.776 2.645 -33.306 1.00 97.69 169 GLU A C 1
ATOM 1330 O O . GLU A 1 169 ? 29.319 2.697 -34.414 1.00 97.69 169 GLU A O 1
ATOM 1335 N N . ARG A 1 170 ? 28.740 1.522 -32.580 1.00 97.62 170 ARG A N 1
ATOM 1336 C CA . ARG A 1 170 ? 29.317 0.253 -33.032 1.00 97.62 170 ARG A CA 1
ATOM 1337 C C . ARG A 1 170 ? 28.658 -0.237 -34.317 1.00 97.62 170 ARG A C 1
ATOM 1339 O O . ARG A 1 170 ? 29.363 -0.658 -35.228 1.00 97.62 170 ARG A O 1
ATOM 1346 N N . ASP A 1 171 ? 27.335 -0.186 -34.395 1.00 98.00 171 ASP A N 1
ATOM 1347 C CA . ASP A 1 171 ? 26.600 -0.626 -35.577 1.00 98.00 171 ASP A CA 1
ATOM 1348 C C . ASP A 1 171 ? 26.942 0.278 -36.782 1.00 98.00 171 ASP A C 1
ATOM 1350 O O . ASP A 1 171 ? 27.265 -0.232 -37.851 1.00 98.00 171 ASP A O 1
ATOM 1354 N N . GLY A 1 172 ? 27.076 1.596 -36.584 1.00 96.69 172 GLY A N 1
ATOM 1355 C CA . GLY A 1 172 ? 27.566 2.507 -37.629 1.00 96.69 172 GLY A CA 1
ATOM 1356 C C . GLY A 1 172 ? 29.025 2.266 -38.053 1.00 96.69 172 GLY A C 1
ATOM 1357 O O . GLY A 1 172 ? 29.393 2.506 -39.204 1.00 96.69 172 GLY A O 1
ATOM 1358 N N . LEU A 1 173 ? 29.888 1.783 -37.152 1.00 97.31 173 LEU A N 1
ATOM 1359 C CA . LEU A 1 173 ? 31.240 1.332 -37.506 1.00 97.31 173 LEU A CA 1
ATOM 1360 C C . LEU A 1 173 ? 31.207 0.052 -38.346 1.00 97.31 173 LEU A C 1
ATOM 1362 O O . LEU A 1 173 ? 31.968 -0.054 -39.308 1.00 97.31 173 LEU A O 1
ATOM 1366 N N . LEU A 1 174 ? 30.345 -0.902 -37.992 1.00 97.31 174 LEU A N 1
ATOM 1367 C CA . LEU A 1 174 ? 30.187 -2.153 -38.730 1.00 97.31 174 LEU A CA 1
ATOM 1368 C C . LEU A 1 174 ? 29.656 -1.904 -40.141 1.00 97.31 174 LEU A C 1
ATOM 1370 O O . LEU A 1 174 ? 30.218 -2.463 -41.080 1.00 97.31 174 LEU A O 1
ATOM 1374 N N . ASP A 1 175 ? 28.674 -1.016 -40.300 1.00 97.44 175 ASP A N 1
ATOM 1375 C CA . ASP A 1 175 ? 28.160 -0.618 -41.615 1.00 97.44 175 ASP A CA 1
ATOM 1376 C C . ASP A 1 175 ? 29.289 -0.082 -42.508 1.00 97.44 175 ASP A C 1
ATOM 1378 O O . ASP A 1 175 ? 29.467 -0.549 -43.631 1.00 97.44 175 ASP A O 1
ATOM 1382 N N . ARG A 1 176 ? 30.161 0.790 -41.979 1.00 96.56 176 ARG A N 1
ATOM 1383 C CA . ARG A 1 176 ? 31.334 1.289 -42.725 1.00 96.56 176 ARG A CA 1
ATOM 1384 C C . ARG A 1 176 ? 32.307 0.185 -43.136 1.00 96.56 176 ARG A C 1
ATOM 1386 O O . ARG A 1 176 ? 32.884 0.249 -44.221 1.00 96.56 176 ARG A O 1
ATOM 1393 N N . VAL A 1 177 ? 32.537 -0.805 -42.273 1.00 96.81 177 VAL A N 1
ATOM 1394 C CA . VAL A 1 177 ? 33.411 -1.946 -42.596 1.00 96.81 177 VAL A CA 1
ATOM 1395 C C . VAL A 1 177 ? 32.780 -2.811 -43.685 1.00 96.81 177 VAL A C 1
ATOM 1397 O O . VAL A 1 177 ? 33.484 -3.242 -44.598 1.00 96.81 177 VAL A O 1
ATOM 1400 N N . VAL A 1 178 ? 31.468 -3.040 -43.616 1.00 96.94 178 VAL A N 1
ATOM 1401 C CA . VAL A 1 178 ? 30.714 -3.776 -44.637 1.00 96.94 178 VAL A CA 1
ATOM 1402 C C . VAL A 1 178 ? 30.763 -3.041 -45.974 1.00 96.94 178 VAL A C 1
ATOM 1404 O O . VAL A 1 178 ? 31.095 -3.662 -46.982 1.00 96.94 178 VAL A O 1
ATOM 1407 N N . ASP A 1 179 ? 30.532 -1.729 -45.987 1.00 94.94 179 ASP A N 1
ATOM 1408 C CA . ASP A 1 179 ? 30.634 -0.895 -47.188 1.00 94.94 179 ASP A CA 1
ATOM 1409 C C . ASP A 1 179 ? 32.034 -0.962 -47.802 1.00 94.94 179 ASP A C 1
ATOM 1411 O O . ASP A 1 179 ? 32.183 -1.157 -49.008 1.00 94.94 179 ASP A O 1
ATOM 1415 N N . HIS A 1 180 ? 33.077 -0.877 -46.972 1.00 91.75 180 HIS A N 1
ATOM 1416 C CA . HIS A 1 180 ? 34.458 -0.998 -47.428 1.00 91.75 180 HIS A CA 1
ATOM 1417 C C . HIS A 1 180 ? 34.756 -2.382 -48.022 1.00 91.75 180 HIS A C 1
ATOM 1419 O O . HIS A 1 180 ? 35.402 -2.492 -49.063 1.00 91.75 180 HIS A O 1
ATOM 1425 N N . ALA A 1 181 ? 34.268 -3.448 -47.384 1.00 92.12 181 ALA A N 1
ATOM 1426 C CA . ALA A 1 181 ? 34.432 -4.810 -47.879 1.00 92.12 181 ALA A CA 1
ATOM 1427 C C . ALA A 1 181 ? 33.676 -5.039 -49.199 1.00 92.12 181 ALA A C 1
ATOM 1429 O O . ALA A 1 181 ? 34.190 -5.719 -50.087 1.00 92.12 181 ALA A O 1
ATOM 1430 N N . ASN A 1 182 ? 32.479 -4.465 -49.343 1.00 91.69 182 ASN A N 1
ATOM 1431 C CA . ASN A 1 182 ? 31.704 -4.518 -50.582 1.00 91.69 182 ASN A CA 1
ATOM 1432 C C . ASN A 1 182 ? 32.394 -3.725 -51.698 1.00 91.69 182 ASN A C 1
ATOM 1434 O O . ASN A 1 182 ? 32.540 -4.243 -52.800 1.00 91.69 182 ASN A O 1
ATOM 1438 N N . PHE A 1 183 ? 32.929 -2.536 -51.401 1.00 91.00 183 PHE A N 1
ATOM 1439 C CA . PHE A 1 183 ? 33.690 -1.743 -52.368 1.00 91.00 183 PHE A CA 1
ATOM 1440 C C . PHE A 1 183 ? 34.835 -2.546 -52.999 1.00 91.00 183 PHE A C 1
ATOM 1442 O O . PHE A 1 183 ? 34.916 -2.621 -54.222 1.00 91.00 183 PHE A O 1
ATOM 1449 N N . TRP A 1 184 ? 35.679 -3.190 -52.185 1.00 88.69 184 TRP A N 1
ATOM 1450 C CA . TRP A 1 184 ? 36.808 -3.989 -52.685 1.00 88.69 184 TRP A CA 1
ATOM 1451 C C . TRP A 1 184 ? 36.406 -5.317 -53.322 1.00 88.69 184 TRP A C 1
ATOM 1453 O O . TRP A 1 184 ? 37.172 -5.877 -54.105 1.00 88.69 184 TRP A O 1
ATOM 1463 N N . ARG A 1 185 ? 35.228 -5.845 -52.983 1.00 86.62 185 ARG A N 1
ATOM 1464 C CA . ARG A 1 185 ? 34.657 -7.000 -53.679 1.00 86.62 185 ARG A CA 1
ATOM 1465 C C . ARG A 1 185 ? 34.279 -6.630 -55.111 1.00 86.62 185 ARG A C 1
ATOM 1467 O O . ARG A 1 185 ? 34.572 -7.398 -56.021 1.00 86.62 185 ARG A O 1
ATOM 1474 N N . ASP A 1 186 ? 33.643 -5.475 -55.280 1.00 88.25 186 ASP A N 1
ATOM 1475 C CA . ASP A 1 186 ? 33.114 -5.020 -56.566 1.00 88.25 186 ASP A CA 1
ATOM 1476 C C . ASP A 1 186 ? 34.179 -4.325 -57.430 1.00 88.25 186 ASP A C 1
ATOM 1478 O O . ASP A 1 186 ? 34.047 -4.285 -58.650 1.00 88.25 186 ASP A O 1
ATOM 1482 N N . HIS A 1 187 ? 35.250 -3.814 -56.814 1.00 85.81 187 HIS A N 1
ATOM 1483 C CA . HIS A 1 187 ? 36.366 -3.150 -57.486 1.00 85.81 187 HIS A CA 1
ATOM 1484 C C . HIS A 1 187 ? 37.672 -3.890 -57.172 1.00 85.81 187 HIS A C 1
ATOM 1486 O O . HIS A 1 187 ? 38.296 -3.633 -56.133 1.00 85.81 187 HIS A O 1
ATOM 1492 N N . PRO A 1 188 ? 38.115 -4.810 -58.050 1.00 83.69 188 PRO A N 1
ATOM 1493 C CA . PRO A 1 188 ? 39.363 -5.530 -57.863 1.00 83.69 188 PRO A CA 1
ATOM 1494 C C . PRO A 1 188 ? 40.517 -4.552 -57.651 1.00 83.69 188 PRO A C 1
ATOM 1496 O O . PRO A 1 188 ? 40.690 -3.594 -58.404 1.00 83.69 188 PRO A O 1
ATOM 1499 N N . TYR A 1 189 ? 41.337 -4.813 -56.633 1.00 79.50 189 TYR A N 1
ATOM 1500 C CA . TYR A 1 189 ? 42.410 -3.915 -56.198 1.00 79.50 189 TYR A CA 1
ATOM 1501 C C . TYR A 1 189 ? 43.314 -3.434 -57.348 1.00 79.50 189 TYR A C 1
ATOM 1503 O O . TYR A 1 189 ? 43.696 -2.267 -57.396 1.00 79.50 189 TYR A O 1
ATOM 1511 N N . ALA A 1 190 ? 43.606 -4.320 -58.305 1.00 75.75 190 ALA A N 1
ATOM 1512 C CA . ALA A 1 190 ? 44.408 -4.001 -59.481 1.00 75.75 190 ALA A CA 1
ATOM 1513 C C . ALA A 1 190 ? 43.783 -2.894 -60.351 1.00 75.75 190 ALA A C 1
ATOM 1515 O O . ALA A 1 190 ? 44.486 -1.964 -60.734 1.00 75.75 190 ALA A O 1
ATOM 1516 N N . GLU A 1 191 ? 42.471 -2.933 -60.601 1.00 81.12 191 GLU A N 1
ATOM 1517 C CA . GLU A 1 191 ? 41.784 -1.966 -61.471 1.00 81.12 191 GLU A CA 1
ATOM 1518 C C . GLU A 1 191 ? 41.758 -0.562 -60.855 1.00 81.12 191 GLU A C 1
ATOM 1520 O O . GLU A 1 191 ? 41.994 0.434 -61.543 1.00 81.12 191 GLU A O 1
ATOM 1525 N N . VAL A 1 192 ? 41.538 -0.481 -59.539 1.00 82.31 192 VAL A N 1
ATOM 1526 C CA . VAL A 1 192 ? 41.549 0.787 -58.793 1.00 82.31 192 VAL A CA 1
ATOM 1527 C C . VAL A 1 192 ? 42.954 1.388 -58.767 1.00 82.31 192 VAL A C 1
ATOM 1529 O O . VAL A 1 192 ? 43.123 2.576 -59.036 1.00 82.31 192 VAL A O 1
ATOM 1532 N N . VAL A 1 193 ? 43.980 0.579 -58.488 1.00 83.38 193 VAL A N 1
ATOM 1533 C CA . VAL A 1 193 ? 45.376 1.046 -58.460 1.00 83.38 193 VAL A CA 1
ATOM 1534 C C . VAL A 1 193 ? 45.836 1.498 -59.845 1.00 83.38 193 VAL A C 1
ATOM 1536 O O . VAL A 1 193 ? 46.491 2.534 -59.960 1.00 83.38 193 VAL A O 1
ATOM 1539 N N . GLU A 1 194 ? 45.462 0.781 -60.904 1.00 82.06 194 GLU A N 1
ATOM 1540 C CA . GLU A 1 194 ? 45.771 1.180 -62.278 1.00 82.06 194 GLU A CA 1
ATOM 1541 C C . GLU A 1 194 ? 45.058 2.472 -62.698 1.00 82.06 194 GLU A C 1
ATOM 1543 O O . GLU A 1 194 ? 45.634 3.280 -63.432 1.00 82.06 194 GLU A O 1
ATOM 1548 N N . ALA A 1 195 ? 43.819 2.694 -62.250 1.00 83.31 195 ALA A N 1
ATOM 1549 C CA . ALA A 1 195 ? 43.109 3.953 -62.471 1.00 83.31 195 ALA A CA 1
ATOM 1550 C C . ALA A 1 195 ? 43.796 5.120 -61.741 1.00 83.31 195 ALA A C 1
ATOM 1552 O O . ALA A 1 195 ? 44.118 6.126 -62.369 1.00 83.31 195 ALA A O 1
ATOM 1553 N N . ILE A 1 196 ? 44.135 4.946 -60.459 1.00 86.06 196 ILE A N 1
ATOM 1554 C CA . ILE A 1 196 ? 44.851 5.960 -59.667 1.00 86.06 196 ILE A CA 1
ATOM 1555 C C . ILE A 1 196 ? 46.222 6.275 -60.282 1.00 86.06 196 ILE A C 1
ATOM 1557 O O . ILE A 1 196 ? 46.603 7.440 -60.386 1.00 86.06 196 ILE A O 1
ATOM 1561 N N . ALA A 1 197 ? 46.968 5.259 -60.725 1.00 84.19 197 ALA A N 1
ATOM 1562 C CA . ALA A 1 197 ? 48.263 5.452 -61.373 1.00 84.19 197 ALA A CA 1
ATOM 1563 C C . ALA A 1 197 ? 48.140 6.235 -62.692 1.00 84.19 197 ALA A C 1
ATOM 1565 O O . ALA A 1 197 ? 48.998 7.071 -62.993 1.00 84.19 197 ALA A O 1
ATOM 1566 N N . ARG A 1 198 ? 47.072 5.999 -63.470 1.00 87.75 198 ARG A N 1
ATOM 1567 C CA . ARG A 1 198 ? 46.767 6.780 -64.679 1.00 87.75 198 ARG A CA 1
ATOM 1568 C C . ARG A 1 198 ? 46.463 8.238 -64.350 1.00 87.75 198 ARG A C 1
ATOM 1570 O O . ARG A 1 198 ? 47.060 9.115 -64.974 1.00 87.75 198 ARG A O 1
ATOM 1577 N N . ASP A 1 199 ? 45.612 8.491 -63.362 1.00 88.44 199 ASP A N 1
ATOM 1578 C CA . ASP A 1 199 ? 45.247 9.851 -62.953 1.00 88.44 199 ASP A CA 1
ATOM 1579 C C . ASP A 1 199 ? 46.458 10.615 -62.405 1.00 88.44 199 ASP A C 1
ATOM 1581 O O . ASP A 1 199 ? 46.707 11.757 -62.791 1.00 88.44 199 ASP A O 1
ATOM 1585 N N . TYR A 1 200 ? 47.283 9.963 -61.582 1.00 86.00 200 TYR A N 1
ATOM 1586 C CA . TYR A 1 200 ? 48.515 10.555 -61.065 1.00 86.00 200 TYR A CA 1
ATOM 1587 C C . TYR A 1 200 ? 49.492 10.921 -62.188 1.00 86.00 200 TYR A C 1
ATOM 1589 O O . TYR A 1 200 ? 50.046 12.018 -62.191 1.00 86.00 200 TYR A O 1
ATOM 1597 N N . LYS A 1 201 ? 49.663 10.040 -63.183 1.00 84.69 201 LYS A N 1
ATOM 1598 C CA . LYS A 1 201 ? 50.512 10.303 -64.354 1.00 84.69 201 LYS A CA 1
ATOM 1599 C C . LYS A 1 201 ? 49.985 11.458 -65.213 1.00 84.69 201 LYS A C 1
ATOM 1601 O O . LYS A 1 201 ? 50.775 12.234 -65.748 1.00 84.69 201 LYS A O 1
ATOM 1606 N N . ALA A 1 202 ? 48.666 11.584 -65.354 1.00 82.31 202 ALA A N 1
ATOM 1607 C CA . ALA A 1 202 ? 48.050 12.703 -66.065 1.00 82.31 202 ALA A CA 1
ATOM 1608 C C . ALA A 1 202 ? 48.269 14.034 -65.322 1.00 82.31 202 ALA A C 1
ATOM 1610 O O . ALA A 1 202 ? 48.637 15.034 -65.939 1.00 82.31 202 ALA A O 1
ATOM 1611 N N . LEU A 1 203 ? 48.120 14.033 -63.993 1.00 83.12 203 LEU A N 1
ATOM 1612 C CA . LEU A 1 203 ? 48.385 15.200 -63.149 1.00 83.12 203 LEU A CA 1
ATOM 1613 C C . LEU A 1 203 ? 49.869 15.596 -63.159 1.00 83.12 203 LEU A C 1
ATOM 1615 O O . LEU A 1 203 ? 50.176 16.782 -63.272 1.00 83.12 203 LEU A O 1
ATOM 1619 N N . SER A 1 204 ? 50.794 14.631 -63.104 1.00 76.94 204 SER A N 1
ATOM 1620 C CA . SER A 1 204 ? 52.234 14.915 -63.153 1.00 76.94 204 SER A CA 1
ATOM 1621 C C . SER A 1 204 ? 52.665 15.482 -64.508 1.00 76.94 204 SER A C 1
ATOM 1623 O O . SER A 1 204 ? 53.432 16.438 -64.550 1.00 76.94 204 SER A O 1
ATOM 1625 N N . ALA A 1 205 ? 52.118 14.967 -65.614 1.00 75.31 205 ALA A N 1
ATOM 1626 C CA . ALA A 1 205 ? 52.396 15.491 -66.953 1.00 75.31 205 ALA A CA 1
ATOM 1627 C C . ALA A 1 205 ? 51.864 16.925 -67.158 1.00 75.31 205 ALA A C 1
ATOM 1629 O O . ALA A 1 205 ? 52.453 17.702 -67.905 1.00 75.31 205 ALA A O 1
ATOM 1630 N N . SER A 1 206 ? 50.776 17.301 -66.475 1.00 68.31 206 SER A N 1
ATOM 1631 C CA . SER A 1 206 ? 50.238 18.668 -66.508 1.00 68.31 206 SER A CA 1
ATOM 1632 C C . SER A 1 206 ? 51.022 19.658 -65.634 1.00 68.31 206 SER A C 1
ATOM 1634 O O . SER A 1 206 ? 50.900 20.863 -65.840 1.00 68.31 206 SER A O 1
ATOM 1636 N N . ALA A 1 207 ? 51.803 19.184 -64.659 1.00 60.31 207 ALA A N 1
ATOM 1637 C CA . ALA A 1 207 ? 52.610 20.035 -63.782 1.00 60.31 207 ALA A CA 1
ATOM 1638 C C . ALA A 1 207 ? 53.939 20.474 -64.430 1.00 60.31 207 ALA A C 1
ATOM 1640 O O . ALA A 1 207 ? 54.483 21.521 -64.080 1.00 60.31 207 ALA A O 1
ATOM 1641 N N . GLU A 1 208 ? 54.448 19.716 -65.405 1.00 56.34 208 GLU A N 1
ATOM 1642 C CA . GLU A 1 208 ? 55.720 20.000 -66.087 1.00 56.34 208 GLU A CA 1
ATOM 1643 C C . GLU A 1 208 ? 55.606 21.055 -67.207 1.00 56.34 208 GLU A C 1
ATOM 1645 O O . GLU A 1 208 ? 56.624 21.569 -67.669 1.00 56.34 208 GLU A O 1
ATOM 1650 N N . SER A 1 209 ? 54.396 21.463 -67.617 1.00 57.47 209 SER A N 1
ATOM 1651 C CA . SER A 1 209 ? 54.205 22.492 -68.658 1.00 57.47 209 SER A CA 1
ATOM 1652 C C . SER A 1 209 ? 54.355 23.942 -68.165 1.00 57.47 209 SER A C 1
ATOM 1654 O O . SER A 1 209 ? 54.126 24.874 -68.935 1.00 57.47 209 SER A O 1
ATOM 1656 N N . SER A 1 210 ? 54.744 24.155 -66.903 1.00 56.88 210 SER A N 1
ATOM 1657 C CA . SER A 1 210 ? 54.982 25.476 -66.300 1.00 56.88 210 SER A CA 1
ATOM 1658 C C . SER A 1 210 ? 56.466 25.684 -65.957 1.00 56.88 210 SER A C 1
ATOM 1660 O O . SER A 1 210 ? 56.828 25.922 -64.809 1.00 56.88 210 SER A O 1
ATOM 1662 N N . ALA A 1 211 ? 57.345 25.616 -66.960 1.00 54.84 211 ALA A N 1
ATOM 1663 C CA . ALA A 1 211 ? 58.716 26.133 -66.867 1.00 54.84 211 ALA A CA 1
ATOM 1664 C C . ALA A 1 211 ? 58.805 27.531 -67.524 1.00 54.84 211 ALA A C 1
ATOM 1666 O O . ALA A 1 211 ? 58.094 27.792 -68.497 1.00 54.84 211 ALA A O 1
ATOM 1667 N N . PRO A 1 212 ? 59.621 28.459 -66.987 1.00 55.66 212 PRO A N 1
ATOM 1668 C CA . PRO A 1 212 ? 59.499 29.888 -67.254 1.00 55.66 212 PRO A CA 1
ATOM 1669 C C . PRO A 1 212 ? 59.990 30.265 -68.654 1.00 55.66 212 PRO A C 1
ATOM 1671 O O . PRO A 1 212 ? 61.050 29.831 -69.104 1.00 55.66 212 PRO A O 1
ATOM 1674 N N . VAL A 1 213 ? 59.236 31.144 -69.316 1.00 55.41 213 VAL A N 1
ATOM 1675 C CA . VAL A 1 213 ? 59.678 31.841 -70.526 1.00 55.41 213 VAL A CA 1
ATOM 1676 C C . VAL A 1 213 ? 60.865 32.729 -70.146 1.00 55.41 213 VAL A C 1
ATOM 1678 O O . VAL A 1 213 ? 60.694 33.770 -69.516 1.00 55.41 213 VAL A O 1
ATOM 1681 N N . ALA A 1 214 ? 62.077 32.313 -70.509 1.00 56.91 214 ALA A N 1
AT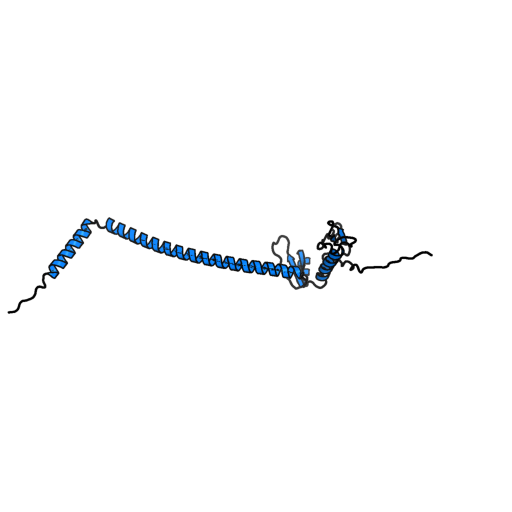OM 1682 C CA . ALA A 1 214 ? 63.244 33.183 -70.485 1.00 56.91 214 ALA A CA 1
ATOM 1683 C C . ALA A 1 214 ? 63.081 34.244 -71.585 1.00 56.91 214 ALA A C 1
ATOM 1685 O O . ALA A 1 214 ? 63.020 33.901 -72.766 1.00 56.91 214 ALA A O 1
ATOM 1686 N N . GLN A 1 215 ? 62.993 35.519 -71.204 1.00 52.53 215 GLN A N 1
ATOM 1687 C CA . GLN A 1 215 ? 63.145 36.637 -72.134 1.00 52.53 215 GLN A CA 1
ATOM 1688 C C . GLN A 1 215 ? 64.487 37.323 -71.890 1.00 52.53 215 GLN A C 1
ATOM 1690 O O . GLN A 1 215 ? 64.839 37.644 -70.753 1.00 52.53 215 GLN A O 1
ATOM 1695 N N . ALA A 1 216 ? 65.220 37.426 -72.998 1.00 53.28 216 ALA A N 1
ATOM 1696 C CA . ALA A 1 216 ? 66.516 38.057 -73.188 1.00 53.28 216 ALA A CA 1
ATOM 1697 C C . ALA A 1 216 ? 66.423 39.588 -73.221 1.00 53.28 216 ALA A C 1
ATOM 1699 O O . ALA A 1 216 ? 65.324 40.103 -73.531 1.00 53.28 216 ALA A O 1
#

Foldseek 3Di:
DDDPPPPPPPPCLPQQAAFLPQRHSAWDWAQDDPFKIKIFFQPDPDPPDGPRDIFDIFGAPDPPDPGHRRSVNSVRRVVSSVQSPDAFQKKWKDDPPDPDIDIDRDPVVQVVRVVVVIDMDGHGPDDPPVVVVVVVVVVVVVVVVVVVVVVVVVVVVVVVVVVVVVVVVVVVVVVVVVVVVVVCVVPPPVNVVVVVVVVVVVVVVVVVVPDDDDDD

pLDDT: mean 84.31, std 14.9, range [37.69, 98.31]

Sequence (216 aa):
MPTENRSSNTEMVSELLPCPFCGQQDVLIERLDNDASVVICQGLTGPHEACLACGPVGVAQNEGEEQPGRDKAVELWNSRAQQHQGEPVLWRYRKTPARGWFYSVHKRSAEIALRDGYIVEEFYAHTDPGDVERLRGENKQLKDLLRKLSKACKDKLAIIESQRAELAERDGLLDRVVDHANFWRDHPYAEVVEAIARDYKALSASAESSAPVAQA